Protein AF-0000000085104933 (afdb_homodimer)

Structure (mmCIF, N/CA/C/O backbone):
data_AF-0000000085104933-model_v1
#
loop_
_entity.id
_entity.type
_entity.pdbx_description
1 polymer GM13088
#
loop_
_atom_site.group_PDB
_atom_site.id
_atom_site.type_symbol
_atom_site.label_atom_id
_atom_site.label_alt_id
_atom_site.label_comp_id
_atom_site.label_asym_id
_atom_site.label_entity_id
_atom_site.label_seq_id
_atom_site.pdbx_PDB_ins_code
_atom_site.Cartn_x
_atom_site.Cartn_y
_atom_site.Cartn_z
_atom_site.occupancy
_atom_site.B_iso_or_equiv
_atom_site.auth_seq_id
_atom_site.auth_comp_id
_atom_site.auth_asym_id
_atom_site.auth_atom_id
_atom_site.pdbx_PDB_model_num
ATOM 1 N N . MET A 1 1 ? 108.188 -5.031 20.641 1 26.44 1 MET A N 1
ATOM 2 C CA . MET A 1 1 ? 107.625 -3.705 20.406 1 26.44 1 MET A CA 1
ATOM 3 C C . MET A 1 1 ? 106.25 -3.805 19.781 1 26.44 1 MET A C 1
ATOM 5 O O . MET A 1 1 ? 105.312 -3.164 20.25 1 26.44 1 MET A O 1
ATOM 9 N N . GLN A 1 2 ? 106.125 -3.998 18.5 1 34.97 2 GLN A N 1
ATOM 10 C CA . GLN A 1 2 ? 105.125 -3.199 17.766 1 34.97 2 GLN A CA 1
ATOM 11 C C . GLN A 1 2 ? 103.75 -3.883 17.75 1 34.97 2 GLN A C 1
ATOM 13 O O . GLN A 1 2 ? 103.562 -4.93 17.125 1 34.97 2 GLN A O 1
ATOM 18 N N . THR A 1 3 ? 102.875 -3.664 18.891 1 34.22 3 THR A N 1
ATOM 19 C CA . THR A 1 3 ? 101.562 -4.117 19.375 1 34.22 3 THR A CA 1
ATOM 20 C C . THR A 1 3 ? 100.5 -3.809 18.359 1 34.22 3 THR A C 1
ATOM 22 O O . THR A 1 3 ? 99.75 -4.695 17.969 1 34.22 3 THR A O 1
ATOM 25 N N . VAL A 1 4 ? 99.562 -2.736 18.594 1 34.59 4 VAL A N 1
ATOM 26 C CA . VAL A 1 4 ? 98.125 -2.875 18.844 1 34.59 4 VAL A CA 1
ATOM 27 C C . VAL A 1 4 ? 97.312 -2.449 17.625 1 34.59 4 VAL A C 1
ATOM 29 O O . VAL A 1 4 ? 96.125 -2.17 17.719 1 34.59 4 VAL A O 1
ATOM 32 N N . ARG A 1 5 ? 97.875 -2.412 16.406 1 27.44 5 ARG A N 1
ATOM 33 C CA . ARG A 1 5 ? 97.188 -1.346 15.672 1 27.44 5 ARG A CA 1
ATOM 34 C C . ARG A 1 5 ? 95.688 -1.627 15.547 1 27.44 5 ARG A C 1
ATOM 36 O O . ARG A 1 5 ? 94.875 -0.752 15.812 1 27.44 5 ARG A O 1
ATOM 43 N N . PHE A 1 6 ? 95.25 -2.406 14.516 1 29.94 6 PHE A N 1
ATOM 44 C CA . PHE A 1 6 ? 94.375 -1.823 13.469 1 29.94 6 PHE A CA 1
ATOM 45 C C . PHE A 1 6 ? 92.938 -1.964 13.805 1 29.94 6 PHE A C 1
ATOM 47 O O . PHE A 1 6 ? 92.125 -1.045 13.562 1 29.94 6 PHE A O 1
ATOM 54 N N . GLY A 1 7 ? 92.188 -3.098 14.141 1 33.31 7 GLY A N 1
ATOM 55 C CA . GLY A 1 7 ? 91.125 -3.438 13.203 1 33.31 7 GLY A CA 1
ATOM 56 C C . GLY A 1 7 ? 89.812 -2.762 13.523 1 33.31 7 GLY A C 1
ATOM 57 O O . GLY A 1 7 ? 89.312 -2.873 14.641 1 33.31 7 GLY A O 1
ATOM 58 N N . SER A 1 8 ? 89.5 -1.465 13.023 1 40.28 8 SER A N 1
ATOM 59 C CA . SER A 1 8 ? 88.25 -0.687 13.188 1 40.28 8 SER A CA 1
ATOM 60 C C . SER A 1 8 ? 87 -1.513 12.82 1 40.28 8 SER A C 1
ATOM 62 O O . SER A 1 8 ? 87 -2.17 11.781 1 40.28 8 SER A O 1
ATOM 64 N N . PRO A 1 9 ? 86.125 -1.955 13.758 1 41.38 9 PRO A N 1
ATOM 65 C CA . PRO A 1 9 ? 84.875 -2.76 13.633 1 41.38 9 PRO A CA 1
ATOM 66 C C . PRO A 1 9 ? 83.812 -2.113 12.719 1 41.38 9 PRO A C 1
ATOM 68 O O . PRO A 1 9 ? 83.562 -0.912 12.828 1 41.38 9 PRO A O 1
ATOM 71 N N . TRP A 1 10 ? 83.75 -2.418 11.305 1 40.88 10 TRP A N 1
ATOM 72 C CA . TRP A 1 10 ? 82.75 -2.104 10.289 1 40.88 10 TRP A CA 1
ATOM 73 C C . TRP A 1 10 ? 81.312 -2.34 10.812 1 40.88 10 TRP A C 1
ATOM 75 O O . TRP A 1 10 ? 81 -3.451 11.227 1 40.88 10 TRP A O 1
ATOM 85 N N . ILE A 1 11 ? 80.688 -1.332 11.5 1 39.41 11 ILE A N 1
ATOM 86 C CA . ILE A 1 11 ? 79.312 -1.193 12 1 39.41 11 ILE A CA 1
ATOM 87 C C . ILE A 1 11 ? 78.312 -1.458 10.867 1 39.41 11 ILE A C 1
ATOM 89 O O . ILE A 1 11 ? 78.312 -0.741 9.867 1 39.41 11 ILE A O 1
ATOM 93 N N . MET A 1 12 ? 78 -2.727 10.5 1 34.56 12 MET A N 1
ATOM 94 C CA . MET A 1 12 ? 76.938 -3.145 9.531 1 34.56 12 MET A CA 1
ATOM 95 C C . MET A 1 12 ? 75.625 -2.541 9.867 1 34.56 12 MET A C 1
ATOM 97 O O . MET A 1 12 ? 75.062 -2.738 10.969 1 34.56 12 MET A O 1
ATOM 101 N N . ALA A 1 13 ? 75.188 -1.309 9.375 1 35.78 13 ALA A N 1
ATOM 102 C CA . ALA A 1 13 ? 73.938 -0.577 9.438 1 35.78 13 ALA A CA 1
ATOM 103 C C . ALA A 1 13 ? 72.812 -1.412 8.875 1 35.78 13 ALA A C 1
ATOM 105 O O . ALA A 1 13 ? 72.812 -1.802 7.703 1 35.78 13 ALA A O 1
ATOM 106 N N . ILE A 1 14 ? 72.188 -2.375 9.609 1 40.31 14 ILE A N 1
ATOM 107 C CA . ILE A 1 14 ? 71 -3.119 9.242 1 40.31 14 ILE A CA 1
ATOM 108 C C . ILE A 1 14 ? 69.875 -2.145 8.945 1 40.31 14 ILE A C 1
ATOM 110 O O . ILE A 1 14 ? 69.438 -1.371 9.82 1 40.31 14 ILE A O 1
ATOM 114 N N . GLY A 1 15 ? 69.75 -1.546 7.746 1 36.34 15 GLY A N 1
ATOM 115 C CA . GLY A 1 15 ? 68.688 -0.743 7.273 1 36.34 15 GLY A CA 1
ATOM 116 C C . GLY A 1 15 ? 67.312 -1.443 7.41 1 36.34 15 GLY A C 1
ATOM 117 O O . GLY A 1 15 ? 67.125 -2.494 6.805 1 36.34 15 GLY A O 1
ATOM 118 N N . LEU A 1 16 ? 66.625 -1.399 8.594 1 41.22 16 LEU A N 1
ATOM 119 C CA . LEU A 1 16 ? 65.25 -1.866 8.82 1 41.22 16 LEU A CA 1
ATOM 120 C C . LEU A 1 16 ? 64.312 -1.234 7.832 1 41.22 16 LEU A C 1
ATOM 122 O O . LEU A 1 16 ? 64.125 -0.013 7.809 1 41.22 16 LEU A O 1
ATOM 126 N N . VAL A 1 17 ? 64.188 -1.763 6.539 1 41.62 17 VAL A N 1
ATOM 127 C CA . VAL A 1 17 ? 63.188 -1.349 5.582 1 41.62 17 VAL A CA 1
ATOM 128 C C . VAL A 1 17 ? 61.812 -1.533 6.199 1 41.62 17 VAL A C 1
ATOM 130 O O . VAL A 1 17 ? 61.406 -2.652 6.543 1 41.62 17 VAL A O 1
ATOM 133 N N . LEU A 1 18 ? 61.312 -0.52 6.992 1 41.22 18 LEU A N 1
ATOM 134 C CA . LEU A 1 18 ? 59.938 -0.431 7.465 1 41.22 18 LEU A CA 1
ATOM 135 C C . LEU A 1 18 ? 58.938 -0.575 6.309 1 41.22 18 LEU A C 1
ATOM 137 O O . LEU A 1 18 ? 58.969 0.217 5.363 1 41.22 18 LEU A O 1
ATOM 141 N N . LEU A 1 19 ? 58.625 -1.843 5.902 1 44.69 19 LEU A N 1
ATOM 142 C CA . LEU A 1 19 ? 57.531 -2.061 4.992 1 44.69 19 LEU A CA 1
ATOM 143 C C . LEU A 1 19 ? 56.25 -1.437 5.543 1 44.69 19 LEU A C 1
ATOM 145 O O . LEU A 1 19 ? 55.719 -1.893 6.562 1 44.69 19 LEU A O 1
ATOM 149 N N . VAL A 1 20 ? 56.094 -0.119 5.504 1 44.53 20 VAL A N 1
ATOM 150 C CA . VAL A 1 20 ? 54.812 0.537 5.746 1 44.53 20 VAL A CA 1
ATOM 151 C C . VAL A 1 20 ? 53.719 -0.106 4.883 1 44.53 20 VAL A C 1
ATOM 153 O O . VAL A 1 20 ? 53.781 -0.034 3.652 1 44.53 20 VAL A O 1
ATOM 156 N N . ALA A 1 21 ? 53.219 -1.296 5.273 1 43.47 21 ALA A N 1
ATOM 157 C CA . ALA A 1 21 ? 51.969 -1.803 4.684 1 43.47 21 ALA A CA 1
ATOM 158 C C . ALA A 1 21 ? 50.906 -0.717 4.637 1 43.47 21 ALA A C 1
ATOM 160 O O . ALA A 1 21 ? 50.469 -0.213 5.676 1 43.47 21 ALA A O 1
ATOM 161 N N . LEU A 1 22 ? 50.938 0.131 3.605 1 46.84 22 LEU A N 1
ATOM 162 C CA . LEU A 1 22 ? 49.781 0.952 3.316 1 46.84 22 LEU A CA 1
ATOM 163 C C . LEU A 1 22 ? 48.5 0.109 3.326 1 46.84 22 LEU A C 1
ATOM 165 O O . LEU A 1 22 ? 48.25 -0.642 2.385 1 46.84 22 LEU A O 1
ATOM 169 N N . VAL A 1 23 ? 48.156 -0.457 4.449 1 46.5 23 VAL A N 1
ATOM 170 C CA . VAL A 1 23 ? 46.781 -0.975 4.527 1 46.5 23 VAL A CA 1
ATOM 171 C C . VAL A 1 23 ? 45.812 0.063 3.984 1 46.5 23 VAL A C 1
ATOM 173 O O . VAL A 1 23 ? 45.656 1.141 4.562 1 46.5 23 VAL A O 1
ATOM 176 N N . SER A 1 24 ? 45.75 0.222 2.637 1 43.34 24 SER A N 1
ATOM 177 C CA . SER A 1 24 ? 44.594 0.957 2.102 1 43.34 24 SER A CA 1
ATOM 178 C C . SER A 1 24 ? 43.344 0.626 2.865 1 43.34 24 SER A C 1
ATOM 180 O O . SER A 1 24 ? 42.875 -0.515 2.84 1 43.34 24 SER A O 1
ATOM 182 N N . ALA A 1 25 ? 43.125 1.169 4.066 1 42.38 25 ALA A N 1
ATOM 183 C CA . ALA A 1 25 ? 41.781 1.162 4.617 1 42.38 25 ALA A CA 1
ATOM 184 C C . ALA A 1 25 ? 40.75 1.281 3.51 1 42.38 25 ALA A C 1
ATOM 186 O O . ALA A 1 25 ? 40.688 2.283 2.791 1 42.38 25 ALA A O 1
ATOM 187 N N . GLY A 1 26 ? 40.469 0.235 2.803 1 37.91 26 GLY A N 1
ATOM 188 C CA . GLY A 1 26 ? 39.281 0.327 1.98 1 37.91 26 GLY A CA 1
ATOM 189 C C . GLY A 1 26 ? 38.219 1.235 2.572 1 37.91 26 GLY A C 1
ATOM 190 O O . GLY A 1 26 ? 37.844 1.095 3.74 1 37.91 26 GLY A O 1
ATOM 191 N N . LYS A 1 27 ? 38.281 2.574 2.23 1 39.25 27 LYS A N 1
ATOM 192 C CA . LYS A 1 27 ? 37.125 3.387 2.6 1 39.25 27 LYS A CA 1
ATOM 193 C C . LYS A 1 27 ? 35.844 2.553 2.609 1 39.25 27 LYS A C 1
ATOM 195 O O . LYS A 1 27 ? 35.531 1.846 1.644 1 39.25 27 LYS A O 1
ATOM 200 N N . SER A 1 28 ? 35.531 1.938 3.719 1 42.62 28 SER A N 1
ATOM 201 C CA . SER A 1 28 ? 34.156 1.427 3.809 1 42.62 28 SER A CA 1
ATOM 202 C C . SER A 1 28 ? 33.219 2.203 2.896 1 42.62 28 SER A C 1
ATOM 204 O O . SER A 1 28 ? 33.188 3.436 2.922 1 42.62 28 SER A O 1
ATOM 206 N N . ARG A 1 29 ? 33.062 1.826 1.702 1 39.44 29 ARG A N 1
ATOM 207 C CA . ARG A 1 29 ? 31.953 2.459 0.99 1 39.44 29 ARG A CA 1
ATOM 208 C C . ARG A 1 29 ? 30.844 2.877 1.954 1 39.44 29 ARG A C 1
ATOM 210 O O . ARG A 1 29 ? 30.172 2.025 2.535 1 39.44 29 ARG A O 1
ATOM 217 N N . GLN A 1 30 ? 31.141 3.859 2.826 1 37.31 30 GLN A N 1
ATOM 218 C CA . GLN A 1 30 ? 29.953 4.363 3.523 1 37.31 30 GLN A CA 1
ATOM 219 C C . GLN A 1 30 ? 28.703 4.223 2.662 1 37.31 30 GLN A C 1
ATOM 221 O O . GLN A 1 30 ? 28.625 4.797 1.573 1 37.31 30 GLN A O 1
ATOM 226 N N . ARG A 1 31 ? 28.078 3.012 2.508 1 42.53 31 ARG A N 1
ATOM 227 C CA . ARG A 1 31 ? 26.734 3.037 1.927 1 42.53 31 ARG A CA 1
ATOM 228 C C . ARG A 1 31 ? 26.094 4.41 2.094 1 42.53 31 ARG A C 1
ATOM 230 O O . ARG A 1 31 ? 26.172 5.012 3.168 1 42.53 31 ARG A O 1
ATOM 237 N N . SER A 1 32 ? 26.188 5.277 1.211 1 44.16 32 SER A N 1
ATOM 238 C CA . SER A 1 32 ? 25.422 6.516 1.324 1 44.16 32 SER A CA 1
ATOM 239 C C . SER A 1 32 ? 24.203 6.328 2.213 1 44.16 32 SER A C 1
ATOM 241 O O . SER A 1 32 ? 23.5 5.312 2.119 1 44.16 32 SER A O 1
ATOM 243 N N . PRO A 1 33 ? 24.172 6.742 3.455 1 45.19 33 PRO A N 1
ATOM 244 C CA . PRO A 1 33 ? 22.969 6.539 4.262 1 45.19 33 PRO A CA 1
ATOM 245 C C . PRO A 1 33 ? 21.688 6.488 3.422 1 45.19 33 PRO A C 1
ATOM 247 O O . PRO A 1 33 ? 21.531 7.297 2.504 1 45.19 33 PRO A O 1
ATOM 250 N N . ALA A 1 34 ? 21.266 5.379 3.068 1 51.84 34 ALA A N 1
ATOM 251 C CA . ALA A 1 34 ? 19.906 5.426 2.545 1 51.84 34 ALA A CA 1
ATOM 252 C C . ALA A 1 34 ? 19.141 6.613 3.125 1 51.84 34 ALA A C 1
ATOM 254 O O . ALA A 1 34 ? 19.094 6.801 4.344 1 51.84 34 ALA A O 1
ATOM 255 N N . ASN A 1 35 ? 19.188 7.762 2.564 1 60.06 35 ASN A N 1
ATOM 256 C CA . ASN A 1 35 ? 18.562 8.992 3.037 1 60.06 35 ASN A CA 1
ATOM 257 C C . ASN A 1 35 ? 17.156 8.742 3.578 1 60.06 35 ASN A C 1
ATOM 259 O O . ASN A 1 35 ? 16.281 8.266 2.852 1 60.06 35 ASN A O 1
ATOM 263 N N . CYS A 1 36 ? 17.062 8.422 4.898 1 76.81 36 CYS A N 1
ATOM 264 C CA . CYS A 1 36 ? 15.773 8.305 5.562 1 76.81 36 CYS A CA 1
ATOM 265 C C . CYS A 1 36 ? 14.891 9.508 5.262 1 76.81 36 CYS A C 1
ATOM 267 O O . CYS A 1 36 ? 15.359 10.648 5.273 1 76.81 36 CYS A O 1
ATOM 269 N N . PRO A 1 37 ? 13.703 9.164 4.922 1 86.44 37 PRO A N 1
ATOM 270 C CA . PRO A 1 37 ? 12.82 10.289 4.621 1 86.44 37 PRO A CA 1
ATOM 271 C C . PRO A 1 37 ? 12.594 11.203 5.828 1 86.44 37 PRO A C 1
ATOM 273 O O . PRO A 1 37 ? 12.672 10.75 6.973 1 86.44 37 PRO A O 1
ATOM 276 N N . THR A 1 38 ? 12.508 12.562 5.617 1 93.38 38 THR A N 1
ATOM 277 C CA . THR A 1 38 ? 12.156 13.523 6.656 1 93.38 38 THR A CA 1
ATOM 278 C C . THR A 1 38 ? 10.695 13.359 7.07 1 93.38 38 THR A C 1
ATOM 280 O O . THR A 1 38 ? 9.805 13.305 6.223 1 93.38 38 THR A O 1
ATOM 283 N N . ILE A 1 39 ? 10.484 13.289 8.344 1 97.19 39 ILE A N 1
ATOM 284 C CA . ILE A 1 39 ? 9.125 13.18 8.859 1 97.19 39 ILE A CA 1
ATOM 285 C C . ILE A 1 39 ? 8.781 14.43 9.656 1 97.19 39 ILE A C 1
ATOM 287 O O . ILE A 1 39 ? 9.523 14.82 10.562 1 97.19 39 ILE A O 1
ATOM 291 N N . LYS A 1 40 ? 7.758 15.117 9.266 1 98.31 40 LYS A N 1
ATOM 292 C CA . LYS A 1 40 ? 7.211 16.219 10.047 1 98.31 40 LYS A CA 1
ATOM 293 C C . LYS A 1 40 ? 6.09 15.742 10.969 1 98.31 40 LYS A C 1
ATOM 295 O O . LYS A 1 40 ? 5.098 15.18 10.508 1 98.31 40 LYS A O 1
ATOM 300 N N . LEU A 1 41 ? 6.281 15.992 12.25 1 98.19 41 LEU A N 1
ATOM 301 C CA . LEU A 1 41 ? 5.23 15.68 13.211 1 98.19 41 LEU A CA 1
ATOM 302 C C . LEU A 1 41 ? 4.027 16.594 13.031 1 98.19 41 LEU A C 1
ATOM 304 O O . LEU A 1 41 ? 4.16 17.703 12.5 1 98.19 41 LEU A O 1
ATOM 308 N N . LYS A 1 42 ? 2.922 16.047 13.531 1 98.62 42 LYS A N 1
ATOM 309 C CA . LYS A 1 42 ? 1.683 16.812 13.375 1 98.62 42 LYS A CA 1
ATOM 310 C C . LYS A 1 42 ? 1.824 18.219 13.938 1 98.62 42 LYS A C 1
ATOM 312 O O . LYS A 1 42 ? 1.412 19.188 13.297 1 98.62 42 LYS A O 1
ATOM 317 N N . ARG 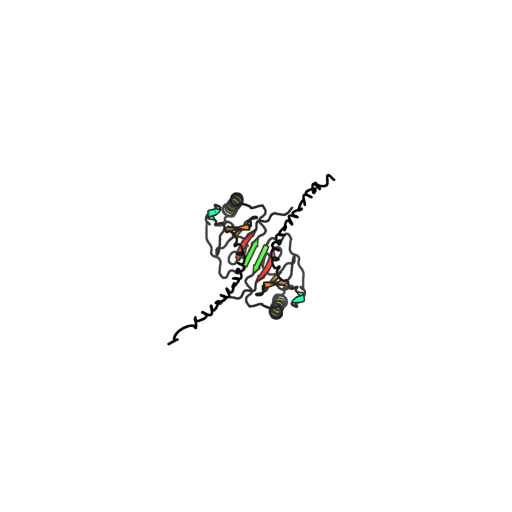A 1 43 ? 2.424 18.344 15.039 1 98 43 ARG A N 1
ATOM 318 C CA . ARG A 1 43 ? 2.59 19.656 15.664 1 98 43 ARG A CA 1
ATOM 319 C C . ARG A 1 43 ? 3.463 20.562 14.797 1 98 43 ARG A C 1
ATOM 321 O O . ARG A 1 43 ? 3.311 21.781 14.82 1 98 43 ARG A O 1
ATOM 328 N N . GLN A 1 44 ? 4.316 19.984 14.016 1 98.19 44 GLN A N 1
ATOM 329 C CA . GLN A 1 44 ? 5.27 20.766 13.227 1 98.19 44 GLN A CA 1
ATOM 330 C C . GLN A 1 44 ? 4.594 21.406 12.016 1 98.19 44 GLN A C 1
ATOM 332 O O . GLN A 1 44 ? 5.078 22.406 11.484 1 98.19 44 GLN A O 1
ATOM 337 N N . TRP A 1 45 ? 3.494 20.812 11.609 1 98.25 45 TRP A N 1
ATOM 338 C CA . TRP A 1 45 ? 2.795 21.453 10.492 1 98.25 45 TRP A CA 1
ATOM 339 C C . TRP A 1 45 ? 1.504 22.109 10.961 1 98.25 45 TRP A C 1
ATOM 341 O O . TRP A 1 45 ? 0.666 22.5 10.141 1 98.25 45 TRP A O 1
ATOM 351 N N . GLY A 1 46 ? 1.358 22.219 12.234 1 98.62 46 GLY A N 1
ATOM 352 C CA . GLY A 1 46 ? 0.266 22.984 12.797 1 98.62 46 GLY A CA 1
ATOM 353 C C . GLY A 1 46 ? -1.04 22.219 12.867 1 98.62 46 GLY A C 1
ATOM 354 O O . GLY A 1 46 ? -2.111 22.812 13.008 1 98.62 46 GLY A O 1
ATOM 355 N N . GLY A 1 47 ? -0.951 20.922 12.758 1 98.69 47 GLY A N 1
ATOM 356 C CA . GLY A 1 47 ? -2.146 20.109 12.906 1 98.69 47 GLY A CA 1
ATOM 357 C C . GLY A 1 47 ? -2.684 20.094 14.328 1 98.69 47 GLY A C 1
ATOM 358 O O . GLY A 1 47 ? -1.917 20.203 15.289 1 98.69 47 GLY A O 1
ATOM 359 N N . LYS A 1 48 ? -3.979 19.844 14.367 1 98.06 48 LYS A N 1
ATOM 360 C CA . LYS A 1 48 ? -4.637 19.719 15.664 1 98.06 48 LYS A CA 1
ATOM 361 C C . LYS A 1 48 ? -4.547 18.297 16.203 1 98.06 48 LYS A C 1
ATOM 363 O O . LYS A 1 48 ? -4.453 17.344 15.43 1 98.06 48 LYS A O 1
ATOM 368 N N . PRO A 1 49 ? -4.621 18.266 17.547 1 96.94 49 PRO A N 1
ATOM 369 C CA . PRO A 1 49 ? -4.723 16.906 18.094 1 96.94 49 PRO A CA 1
ATOM 370 C C . PRO A 1 49 ? -6.008 16.203 17.672 1 96.94 49 PRO A C 1
ATOM 372 O O . PRO A 1 49 ? -7.027 16.844 17.422 1 96.94 49 PRO A O 1
ATOM 375 N N . SER A 1 50 ? -5.875 14.859 17.625 1 97.94 50 SER A N 1
ATOM 376 C CA . SER A 1 50 ? -7.066 14.07 17.328 1 97.94 50 SER A CA 1
ATOM 377 C C . SER A 1 50 ? -8.133 14.242 18.406 1 97.94 50 SER A C 1
ATOM 379 O O . SER A 1 50 ? -7.812 14.305 19.594 1 97.94 50 SER A O 1
ATOM 381 N N . SER A 1 51 ? -9.383 14.211 17.984 1 97.31 51 SER A N 1
ATOM 382 C CA . SER A 1 51 ? -10.477 14.328 18.953 1 97.31 51 SER A CA 1
ATOM 383 C C . SER A 1 51 ? -10.781 12.984 19.609 1 97.31 51 SER A C 1
ATOM 385 O O . SER A 1 51 ? -11.531 12.922 20.578 1 97.31 51 SER A O 1
ATOM 387 N N . GLY A 1 52 ? -10.266 11.914 19.109 1 96.69 52 GLY A N 1
ATOM 388 C CA . GLY A 1 52 ? -10.367 10.547 19.609 1 96.69 52 GLY A CA 1
ATOM 389 C C . GLY A 1 52 ? -9.305 9.625 19.047 1 96.69 52 GLY A C 1
ATOM 390 O O . GLY A 1 52 ? -8.969 9.711 17.859 1 96.69 52 GLY A O 1
ATOM 391 N N . LEU A 1 53 ? -8.797 8.836 19.984 1 95.75 53 LEU A N 1
ATOM 392 C CA . LEU A 1 53 ? -7.754 7.914 19.562 1 95.75 53 LEU A CA 1
ATOM 393 C C . LEU A 1 53 ? -8.242 6.473 19.625 1 95.75 53 LEU A C 1
ATOM 395 O O . LEU A 1 53 ? -8.844 6.055 20.609 1 95.75 53 LEU A O 1
ATOM 399 N N . HIS A 1 54 ? -8.164 5.816 18.516 1 97 54 HIS A N 1
ATOM 400 C CA . HIS A 1 54 ? -8.414 4.383 18.438 1 97 54 HIS A CA 1
ATOM 401 C C . HIS A 1 54 ? -7.18 3.635 17.938 1 97 54 HIS A C 1
ATOM 403 O O . HIS A 1 54 ? -6.672 3.93 16.859 1 97 54 HIS A O 1
ATOM 409 N N . TYR A 1 55 ? -6.824 2.656 18.719 1 97.44 55 TYR A N 1
ATOM 410 C CA . TYR A 1 55 ? -5.637 1.902 18.328 1 97.44 55 TYR A CA 1
ATOM 411 C C . TYR A 1 55 ? -5.965 0.868 17.266 1 97.44 55 TYR A C 1
ATOM 413 O O . TYR A 1 55 ? -7.059 0.302 17.25 1 97.44 55 TYR A O 1
ATOM 421 N N . GLN A 1 56 ? -5.043 0.645 16.406 1 97.44 56 GLN A N 1
ATOM 422 C CA . GLN A 1 56 ? -5.172 -0.427 15.422 1 97.44 56 GLN A CA 1
ATOM 423 C C . GLN A 1 56 ? -5.004 -1.795 16.078 1 97.44 56 GLN A C 1
ATOM 425 O O . GLN A 1 56 ? -4.316 -1.926 17.094 1 97.44 56 GLN A O 1
ATOM 430 N N . VAL A 1 57 ? -5.617 -2.703 15.445 1 95.56 57 VAL A N 1
ATOM 431 C CA . VAL A 1 57 ? -5.477 -4.086 15.891 1 95.56 57 VAL A CA 1
ATOM 432 C C . VAL A 1 57 ? -4.195 -4.688 15.312 1 95.56 57 VAL A C 1
ATOM 434 O O . VAL A 1 57 ? -3.92 -4.547 14.125 1 95.56 57 VAL A O 1
ATOM 437 N N . ARG A 1 58 ? -3.42 -5.379 16.156 1 92.19 58 ARG A N 1
ATOM 438 C CA . ARG A 1 58 ? -2.164 -5.977 15.719 1 92.19 58 ARG A CA 1
ATOM 439 C C . ARG A 1 58 ? -2.316 -7.48 15.516 1 92.19 58 ARG A C 1
ATOM 441 O O . ARG A 1 58 ? -3.09 -8.133 16.219 1 92.19 58 ARG A O 1
ATOM 448 N N . PRO A 1 59 ? -1.62 -8.086 14.57 1 89.62 59 PRO A N 1
ATOM 449 C CA . PRO A 1 59 ? -0.622 -7.43 13.719 1 89.62 59 PRO A CA 1
ATOM 450 C C . PRO A 1 59 ? -1.25 -6.621 12.586 1 89.62 59 PRO A C 1
ATOM 452 O O . PRO A 1 59 ? -2.35 -6.945 12.125 1 89.62 59 PRO A O 1
ATOM 455 N N . ILE A 1 60 ? -0.521 -5.551 12.125 1 92.38 60 ILE A N 1
ATOM 456 C CA . ILE A 1 60 ? -0.944 -4.793 10.953 1 92.38 60 ILE A CA 1
ATOM 457 C C . ILE A 1 60 ? -0.792 -5.652 9.703 1 92.38 60 ILE A C 1
ATOM 459 O O . ILE A 1 60 ? 0.299 -6.152 9.414 1 92.38 60 ILE A O 1
ATOM 463 N N . ARG A 1 61 ? -1.849 -5.648 8.969 1 94.31 61 ARG A N 1
ATOM 464 C CA . ARG A 1 61 ? -1.874 -6.621 7.883 1 94.31 61 ARG A CA 1
ATOM 465 C C . ARG A 1 61 ? -1.809 -5.93 6.523 1 94.31 61 ARG A C 1
ATOM 467 O O . ARG A 1 61 ? -1.507 -6.562 5.512 1 94.31 61 ARG A O 1
ATOM 474 N N . TYR A 1 62 ? -2.102 -4.609 6.598 1 97.19 62 TYR A N 1
ATOM 475 C CA . TYR A 1 62 ? -2.203 -3.896 5.332 1 97.19 62 TYR A CA 1
ATOM 476 C C . TYR A 1 62 ? -1.511 -2.541 5.41 1 97.19 62 TYR A C 1
ATOM 478 O O . TYR A 1 62 ? -1.545 -1.879 6.449 1 97.19 62 TYR A O 1
ATOM 486 N N . VAL A 1 63 ? -0.93 -2.201 4.371 1 97.88 63 VAL A N 1
ATOM 487 C CA . VAL A 1 63 ? -0.609 -0.806 4.086 1 97.88 63 VAL A CA 1
ATOM 488 C C . VAL A 1 63 ? -1.329 -0.358 2.816 1 97.88 63 VAL A C 1
ATOM 490 O O . VAL A 1 63 ? -1.213 -1.001 1.77 1 97.88 63 VAL A O 1
ATOM 493 N N . VAL A 1 64 ? -2.088 0.645 2.951 1 98.56 64 VAL A N 1
ATOM 494 C CA . VAL A 1 64 ? -2.859 1.13 1.812 1 98.56 64 VAL A CA 1
ATOM 495 C C . VAL A 1 64 ? -2.336 2.496 1.378 1 98.56 64 VAL A C 1
ATOM 497 O O . VAL A 1 64 ? -2.398 3.465 2.141 1 98.56 64 VAL A O 1
ATOM 500 N N . ILE A 1 65 ? -1.857 2.553 0.134 1 97.94 65 ILE A N 1
ATOM 501 C CA . ILE A 1 65 ? -1.369 3.803 -0.44 1 97.94 65 ILE A CA 1
ATOM 502 C C . ILE A 1 65 ? -2.459 4.438 -1.301 1 97.94 65 ILE A C 1
ATOM 504 O O . ILE A 1 65 ? -2.939 3.822 -2.256 1 97.94 65 ILE A O 1
ATOM 508 N N . HIS A 1 66 ? -2.816 5.633 -0.949 1 97.38 66 HIS A N 1
ATOM 509 C CA . HIS A 1 66 ? -3.859 6.379 -1.642 1 97.38 66 HIS A CA 1
ATOM 510 C C . HIS A 1 66 ? -3.258 7.375 -2.629 1 97.38 66 HIS A C 1
ATOM 512 O O . HIS A 1 66 ? -2.42 8.203 -2.252 1 97.38 66 HIS A O 1
ATOM 518 N N . HIS A 1 67 ? -3.648 7.207 -3.838 1 92.44 67 HIS A N 1
ATOM 519 C CA . HIS A 1 67 ? -3.338 8.203 -4.859 1 92.44 67 HIS A CA 1
ATOM 520 C C . HIS A 1 67 ? -4.566 9.039 -5.211 1 92.44 67 HIS A C 1
ATOM 522 O O . HIS A 1 67 ? -4.844 9.281 -6.387 1 92.44 67 HIS A O 1
ATOM 528 N N . THR A 1 68 ? -5.262 9.328 -4.258 1 83.88 68 THR A N 1
ATOM 529 C CA . THR A 1 68 ? -6.543 9.984 -4.488 1 83.88 68 THR A CA 1
ATOM 530 C C . THR A 1 68 ? -6.418 11.492 -4.273 1 83.88 68 THR A C 1
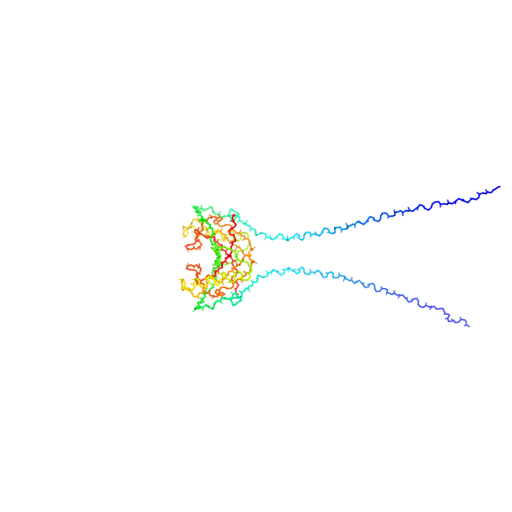ATOM 532 O O . THR A 1 68 ? -7.27 12.258 -4.723 1 83.88 68 THR A O 1
ATOM 535 N N . VAL A 1 69 ? -5.391 11.891 -3.596 1 82.25 69 VAL A N 1
ATOM 536 C CA . VAL A 1 69 ? -5.246 13.305 -3.293 1 82.25 69 VAL A CA 1
ATOM 537 C C . VAL A 1 69 ? -4.492 14 -4.426 1 82.25 69 VAL A C 1
ATOM 539 O O . VAL A 1 69 ? -3.408 13.57 -4.816 1 82.25 69 VAL A O 1
ATOM 542 N N . THR A 1 70 ? -5.195 14.945 -4.934 1 79.25 70 THR A N 1
ATOM 543 C CA . THR A 1 70 ? -4.625 15.672 -6.059 1 79.25 70 THR A CA 1
ATOM 544 C C . THR A 1 70 ? -4.098 17.031 -5.613 1 79.25 70 THR A C 1
ATOM 546 O O . THR A 1 70 ? -4.547 17.578 -4.602 1 79.25 70 THR A O 1
ATOM 549 N N . GLY A 1 71 ? -3.117 17.516 -6.379 1 83.75 71 GLY A N 1
ATOM 550 C CA . GLY A 1 71 ? -2.521 18.812 -6.102 1 83.75 71 GLY A CA 1
ATOM 551 C C . GLY A 1 71 ? -1.029 18.734 -5.844 1 83.75 71 GLY A C 1
ATOM 552 O O . GLY A 1 71 ? -0.42 17.672 -5.977 1 83.75 71 GLY A O 1
ATOM 553 N N . GLU A 1 72 ? -0.547 20 -5.609 1 87.94 72 GLU A N 1
ATOM 554 C CA . GLU A 1 72 ? 0.887 20.078 -5.352 1 87.94 72 GLU A CA 1
ATOM 555 C C . GLU A 1 72 ? 1.163 20.469 -3.9 1 87.94 72 GLU A C 1
ATOM 557 O O . GLU A 1 72 ? 0.594 21.438 -3.393 1 87.94 72 GLU A O 1
ATOM 562 N N . CYS A 1 73 ? 1.849 19.688 -3.285 1 92.69 73 CYS A N 1
ATOM 563 C CA . CYS A 1 73 ? 2.32 19.922 -1.926 1 92.69 73 CYS A CA 1
ATOM 564 C C . CYS A 1 73 ? 3.842 19.859 -1.857 1 92.69 73 CYS A C 1
ATOM 566 O O . CYS A 1 73 ? 4.426 18.781 -1.866 1 92.69 73 CYS A O 1
ATOM 568 N N . SER A 1 74 ? 4.387 21.062 -1.848 1 93.25 74 SER A N 1
ATOM 569 C CA . SER A 1 74 ? 5.836 21.172 -1.728 1 93.25 74 SER A CA 1
ATOM 570 C C . SER A 1 74 ? 6.23 22.328 -0.818 1 93.25 74 SER A C 1
ATOM 572 O O . SER A 1 74 ? 5.723 23.438 -0.972 1 93.25 74 SER A O 1
ATOM 574 N N . GLY A 1 75 ? 7.109 21.984 0.067 1 95.38 75 GLY A N 1
ATOM 575 C CA . GLY A 1 75 ? 7.477 22.969 1.072 1 95.38 75 GLY A CA 1
ATOM 576 C C . GLY A 1 75 ? 6.559 22.953 2.281 1 95.38 75 GLY A C 1
ATOM 577 O O . GLY A 1 75 ? 5.352 22.734 2.15 1 95.38 75 GLY A O 1
ATOM 578 N N . LEU A 1 76 ? 7.121 23.281 3.406 1 96.44 76 LEU A N 1
ATOM 579 C CA . LEU A 1 76 ? 6.402 23.125 4.664 1 96.44 76 LEU A CA 1
ATOM 580 C C . LEU A 1 76 ? 5.211 24.078 4.73 1 96.44 76 LEU A C 1
ATOM 582 O O . LEU A 1 76 ? 4.113 23.688 5.117 1 96.44 76 LEU A O 1
ATOM 586 N N . LEU A 1 77 ? 5.387 25.297 4.383 1 97.25 77 LEU A N 1
ATOM 587 C CA . LEU A 1 77 ? 4.324 26.297 4.523 1 97.25 77 LEU A CA 1
ATOM 588 C C . LEU A 1 77 ? 3.121 25.922 3.66 1 97.25 77 LEU A C 1
ATOM 590 O O . LEU A 1 77 ? 1.984 25.922 4.141 1 97.25 77 LEU A O 1
ATOM 594 N N . LYS A 1 78 ? 3.41 25.578 2.441 1 96.56 78 LYS A N 1
ATOM 595 C CA . LYS A 1 78 ? 2.33 25.219 1.531 1 96.56 78 LYS A CA 1
ATOM 596 C C . LYS A 1 78 ? 1.661 23.922 1.962 1 96.56 78 LYS A C 1
ATOM 598 O O . LYS A 1 78 ? 0.432 23.828 2.004 1 96.56 78 LYS A O 1
ATOM 603 N N . CYS A 1 79 ? 2.408 22.953 2.291 1 97.31 79 CYS A N 1
ATOM 604 C CA . CYS A 1 79 ? 1.864 21.672 2.697 1 97.31 79 CYS A CA 1
ATOM 605 C C . CYS A 1 79 ? 1.089 21.797 4.004 1 97.31 79 CYS A C 1
ATOM 607 O O . CYS A 1 79 ? 0.04 21.172 4.168 1 97.31 79 CYS A O 1
ATOM 609 N N . ALA A 1 80 ? 1.608 22.594 4.883 1 97.94 80 ALA A N 1
ATOM 610 C CA . ALA A 1 80 ? 0.924 22.797 6.156 1 97.94 80 ALA A CA 1
ATOM 611 C C . ALA A 1 80 ? -0.48 23.359 5.938 1 97.94 80 ALA A C 1
ATOM 613 O O . ALA A 1 80 ? -1.441 22.891 6.555 1 97.94 80 ALA A O 1
ATOM 614 N N . GLU A 1 81 ? -0.542 24.281 5.094 1 97.75 81 GLU A N 1
ATOM 615 C CA . GLU A 1 81 ? -1.842 24.875 4.797 1 97.75 81 GLU A CA 1
ATOM 616 C C . GLU A 1 81 ? -2.803 23.828 4.223 1 97.75 81 GLU A C 1
ATOM 618 O O . GLU A 1 81 ? -3.959 23.75 4.645 1 97.75 81 GLU A O 1
ATOM 623 N N . ILE A 1 82 ? -2.322 23.109 3.326 1 96.75 82 ILE A N 1
ATOM 624 C CA . ILE A 1 82 ? -3.131 22.094 2.676 1 96.75 82 ILE A CA 1
ATOM 625 C C . ILE A 1 82 ? -3.594 21.062 3.709 1 96.75 82 ILE A C 1
ATOM 627 O O . ILE A 1 82 ? -4.77 20.703 3.746 1 96.75 82 ILE A O 1
ATOM 631 N N . LEU A 1 83 ? -2.729 20.609 4.566 1 98.06 83 LEU A N 1
ATOM 632 C CA . LEU A 1 83 ? -3.035 19.594 5.555 1 98.06 83 LEU A CA 1
ATOM 633 C C . LEU A 1 83 ? -3.996 20.125 6.613 1 98.06 83 LEU A C 1
ATOM 635 O O . LEU A 1 83 ? -4.895 19.406 7.062 1 98.06 83 LEU A O 1
ATOM 639 N N . GLN A 1 84 ? -3.768 21.359 7 1 98.56 84 GLN A N 1
ATOM 640 C CA . GLN A 1 84 ? -4.672 21.938 7.98 1 98.56 84 GLN A CA 1
ATOM 641 C C . GLN A 1 84 ? -6.09 22.047 7.426 1 98.56 84 GLN A C 1
ATOM 643 O O . GLN A 1 84 ? -7.062 21.766 8.133 1 98.56 84 GLN A O 1
ATOM 648 N N . ASN A 1 85 ? -6.148 22.438 6.172 1 97.94 85 ASN A N 1
ATOM 649 C CA . ASN A 1 85 ? -7.457 22.516 5.531 1 97.94 85 ASN A CA 1
ATOM 650 C C . ASN A 1 85 ? -8.102 21.125 5.426 1 97.94 85 ASN A C 1
ATOM 652 O O . ASN A 1 85 ? -9.305 20.984 5.68 1 97.94 85 ASN A O 1
ATOM 656 N N . MET A 1 86 ? -7.383 20.203 5.094 1 97.62 86 MET A N 1
ATOM 657 C CA . MET A 1 86 ? -7.891 18.828 4.977 1 97.62 86 MET A CA 1
ATOM 658 C C . MET A 1 86 ? -8.344 18.297 6.336 1 97.62 86 MET A C 1
ATOM 660 O O . MET A 1 86 ? -9.422 17.719 6.453 1 97.62 86 MET A O 1
ATOM 664 N N . GLN A 1 87 ? -7.539 18.484 7.273 1 98.56 87 GLN A N 1
ATOM 665 C CA . GLN A 1 87 ? -7.902 18.047 8.617 1 98.56 87 GLN A CA 1
ATOM 666 C C . GLN A 1 87 ? -9.195 18.719 9.078 1 98.56 87 GLN A C 1
ATOM 668 O O . GLN A 1 87 ? -10.078 18.047 9.617 1 98.56 87 GLN A O 1
ATOM 673 N N . ALA A 1 88 ? -9.273 19.984 8.867 1 98.56 88 ALA A N 1
ATOM 674 C CA . ALA A 1 88 ? -10.469 20.719 9.273 1 98.56 88 ALA A CA 1
ATOM 675 C C . ALA A 1 88 ? -11.711 20.156 8.578 1 98.56 88 ALA A C 1
ATOM 677 O O . ALA A 1 88 ? -12.75 19.969 9.219 1 98.56 88 ALA A O 1
ATOM 678 N N . TYR A 1 89 ? -11.539 19.953 7.305 1 98.5 89 TYR A N 1
ATOM 679 C CA . TYR A 1 89 ? -12.664 19.391 6.555 1 98.5 89 TYR A CA 1
ATOM 680 C C . TYR A 1 89 ? -13.055 18.016 7.086 1 98.5 89 TYR A C 1
ATOM 682 O O . TYR A 1 89 ? -14.234 17.734 7.297 1 98.5 89 TYR A O 1
ATOM 690 N N . HIS A 1 90 ? -12.117 17.156 7.363 1 98.44 90 HIS A N 1
ATOM 691 C CA . HIS A 1 90 ? -12.367 15.812 7.883 1 98.44 90 HIS A CA 1
ATOM 692 C C . HIS A 1 90 ? -13.023 15.867 9.258 1 98.44 90 HIS A C 1
ATOM 694 O O . HIS A 1 90 ? -13.938 15.094 9.547 1 98.44 90 HIS A O 1
ATOM 700 N N . GLN A 1 91 ? -12.656 16.781 10.07 1 98.5 91 GLN A N 1
ATOM 701 C CA . GLN A 1 91 ? -13.16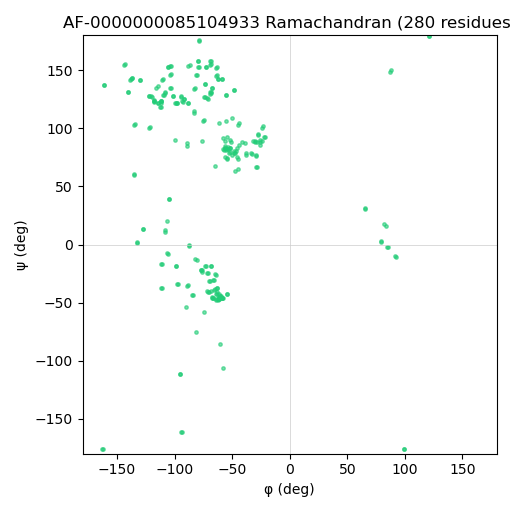4 16.844 11.438 1 98.5 91 GLN A CA 1
ATOM 702 C C . GLN A 1 91 ? -14.5 17.578 11.492 1 98.5 91 GLN A C 1
ATOM 704 O O . GLN A 1 91 ? -15.453 17.109 12.109 1 98.5 91 GLN A O 1
ATOM 709 N N . ASN A 1 92 ? -14.586 18.656 10.789 1 98.12 92 ASN A N 1
ATOM 710 C CA . ASN A 1 92 ? -15.742 19.531 10.938 1 98.12 92 ASN A CA 1
ATOM 711 C C . ASN A 1 92 ? -16.875 19.141 10.008 1 98.12 92 ASN A C 1
ATOM 713 O O . ASN A 1 92 ? -18.047 19.266 10.367 1 98.12 92 ASN A O 1
ATOM 717 N N . GLU A 1 93 ? -16.547 18.672 8.852 1 98.44 93 GLU A N 1
ATOM 718 C CA . GLU A 1 93 ? -17.578 18.359 7.867 1 98.44 93 GLU A CA 1
ATOM 719 C C . GLU A 1 93 ? -17.922 16.859 7.875 1 98.44 93 GLU A C 1
ATOM 721 O O . GLU A 1 93 ? -19.078 16.484 7.719 1 98.44 93 GLU A O 1
ATOM 726 N N . LEU A 1 94 ? -16.938 16.094 8.125 1 98.12 94 LEU A N 1
ATOM 727 C CA . LEU A 1 94 ? -17.156 14.656 8.039 1 98.12 94 LEU A CA 1
ATOM 728 C C . LEU A 1 94 ? -17.219 14.031 9.43 1 98.12 94 LEU A C 1
ATOM 730 O O . LEU A 1 94 ? -17.453 12.836 9.57 1 98.12 94 LEU A O 1
ATOM 734 N N . ASP A 1 95 ? -16.938 14.75 10.43 1 98 95 ASP A N 1
ATOM 735 C CA . ASP A 1 95 ? -17.016 14.328 11.82 1 98 95 ASP A CA 1
ATOM 736 C C . ASP A 1 95 ? -16 13.227 12.117 1 98 95 ASP A C 1
ATOM 738 O O . ASP A 1 95 ? -16.297 12.289 12.859 1 98 95 ASP A O 1
ATOM 742 N N . TYR A 1 96 ? -14.914 13.258 11.438 1 98.5 96 TYR A N 1
ATOM 743 C CA . TYR A 1 96 ? -13.82 12.352 11.773 1 98.5 96 TYR A CA 1
ATOM 744 C C . TYR A 1 96 ? -13.031 12.875 12.969 1 98.5 96 TYR A C 1
ATOM 746 O O . TYR A 1 96 ? -13.102 14.062 13.305 1 98.5 96 TYR A O 1
ATOM 754 N N . ASN A 1 97 ? -12.375 11.992 13.602 1 98.31 97 ASN A N 1
ATOM 755 C CA . ASN A 1 97 ? -11.586 12.391 14.758 1 98.31 97 ASN A CA 1
ATOM 756 C C . ASN A 1 97 ? -10.352 13.195 14.352 1 98.31 97 ASN A C 1
ATOM 758 O O . ASN A 1 97 ? -9.828 13.984 15.133 1 98.31 97 ASN A O 1
ATOM 762 N N . ASP A 1 98 ? -9.891 13.008 13.156 1 98.69 98 ASP A N 1
ATOM 763 C CA . ASP A 1 98 ? -8.633 13.586 12.672 1 98.69 98 ASP A CA 1
ATOM 764 C C . ASP A 1 98 ? -8.57 13.562 11.148 1 98.69 98 ASP A C 1
ATOM 766 O O . ASP A 1 98 ? -9.547 13.219 10.484 1 98.69 98 ASP A O 1
ATOM 770 N N . ILE A 1 99 ? -7.441 13.992 10.594 1 98.44 99 ILE A N 1
ATOM 771 C CA . ILE A 1 99 ? -7.148 13.742 9.18 1 98.44 99 ILE A CA 1
ATOM 772 C C . ILE A 1 99 ? -7.148 12.242 8.914 1 98.44 99 ILE A C 1
ATOM 774 O O . ILE A 1 99 ? -6.688 11.453 9.742 1 98.44 99 ILE A O 1
ATOM 778 N N . SER A 1 100 ? -7.609 11.828 7.832 1 98 100 SER A N 1
ATOM 779 C CA . SER A 1 100 ? -8.055 10.453 7.602 1 98 100 SER A CA 1
ATOM 780 C C . SER A 1 100 ? -6.871 9.5 7.492 1 98 100 SER A C 1
ATOM 782 O O . SER A 1 100 ? -7.008 8.305 7.742 1 98 100 SER A O 1
ATOM 784 N N . TYR A 1 101 ? -5.691 10.023 7.238 1 98.56 101 TYR A N 1
ATOM 785 C CA . TYR A 1 101 ? -4.559 9.164 6.914 1 98.56 101 TYR A CA 1
ATOM 786 C C . TYR A 1 101 ? -3.592 9.07 8.086 1 98.56 101 TYR A C 1
ATOM 788 O O . TYR A 1 101 ? -3.51 9.984 8.906 1 98.56 101 TYR A O 1
ATOM 796 N N . ASN A 1 102 ? -2.887 7.957 8.133 1 98.75 102 ASN A N 1
ATOM 797 C CA . ASN A 1 102 ? -1.825 7.844 9.133 1 98.75 102 ASN A CA 1
ATOM 798 C C . ASN A 1 102 ? -0.635 8.734 8.789 1 98.75 102 ASN A C 1
ATOM 800 O O . ASN A 1 102 ? -0.062 9.383 9.664 1 98.75 102 ASN A O 1
ATOM 804 N N . PHE A 1 103 ? -0.372 8.727 7.504 1 98.62 103 PHE A N 1
ATOM 805 C CA . PHE A 1 103 ? 0.711 9.555 6.988 1 98.62 103 PHE A CA 1
ATOM 806 C C . PHE A 1 103 ? 0.359 10.109 5.613 1 98.62 103 PHE A C 1
ATOM 808 O O . PHE A 1 103 ? -0.454 9.531 4.891 1 98.62 103 PHE A O 1
ATOM 815 N N . LEU A 1 104 ? 0.986 11.234 5.312 1 98.12 104 LEU A N 1
ATOM 816 C CA . LEU A 1 104 ? 0.886 11.852 3.996 1 98.12 104 LEU A CA 1
ATOM 817 C C . LEU A 1 104 ? 2.268 12.195 3.451 1 98.12 104 LEU A C 1
ATOM 819 O O . LEU A 1 104 ? 3.143 12.641 4.199 1 98.12 104 LEU A O 1
ATOM 823 N N . ILE A 1 105 ? 2.4 12 2.172 1 96.81 105 ILE A N 1
ATOM 824 C CA . ILE A 1 105 ? 3.689 12.305 1.56 1 96.81 105 ILE A CA 1
ATOM 825 C C . ILE A 1 105 ? 3.523 13.406 0.515 1 96.81 105 ILE A C 1
ATOM 827 O O . ILE A 1 105 ? 2.738 13.258 -0.426 1 96.81 105 ILE A O 1
ATOM 831 N N . GLY A 1 106 ? 4.305 14.461 0.722 1 95.25 106 GLY A N 1
ATOM 832 C CA . GLY A 1 106 ? 4.277 15.562 -0.226 1 95.25 106 GLY A CA 1
ATOM 833 C C . GLY A 1 106 ? 5.07 15.289 -1.487 1 95.25 106 GLY A C 1
ATOM 834 O O . GLY A 1 106 ? 5.754 14.266 -1.586 1 95.25 106 GLY A O 1
ATOM 835 N N . ASN A 1 107 ? 4.949 16.312 -2.42 1 93 107 ASN A N 1
ATOM 836 C CA . ASN A 1 107 ? 5.711 16.219 -3.66 1 93 107 ASN A CA 1
ATOM 837 C C . ASN A 1 107 ? 7.211 16.359 -3.406 1 93 107 ASN A C 1
ATOM 839 O O . ASN A 1 107 ? 8.023 15.938 -4.23 1 93 107 ASN A O 1
ATOM 843 N N . ASP A 1 108 ? 7.531 16.875 -2.312 1 90.12 108 ASP A N 1
ATOM 844 C CA . ASP A 1 108 ? 8.93 17.078 -1.931 1 90.12 108 ASP A CA 1
ATOM 845 C C . ASP A 1 108 ? 9.492 15.844 -1.236 1 90.12 108 ASP A C 1
ATOM 847 O O . ASP A 1 108 ? 10.648 15.844 -0.812 1 90.12 108 ASP A O 1
ATOM 851 N N . GLY A 1 109 ? 8.68 14.82 -1.081 1 93.44 109 GLY A N 1
ATOM 852 C CA . GLY A 1 109 ? 9.133 13.578 -0.476 1 93.44 109 GLY A CA 1
ATOM 853 C C . GLY A 1 109 ? 9.078 13.602 1.04 1 93.44 109 GLY A C 1
ATOM 854 O O . GLY A 1 109 ? 9.414 12.609 1.692 1 93.44 109 GLY A O 1
ATOM 855 N N . VAL A 1 110 ? 8.688 14.688 1.648 1 96.31 110 VAL A N 1
ATOM 856 C CA . VAL A 1 110 ? 8.562 14.797 3.098 1 96.31 110 VAL A CA 1
ATOM 857 C C . VAL A 1 110 ? 7.328 14.031 3.566 1 96.31 110 VAL A C 1
ATOM 859 O O . VAL A 1 110 ? 6.27 14.109 2.941 1 96.31 110 VAL A O 1
ATOM 862 N N . VAL A 1 111 ? 7.48 13.328 4.641 1 98.06 111 VAL A N 1
ATOM 863 C CA . VAL A 1 111 ? 6.379 12.602 5.258 1 98.06 111 VAL A CA 1
ATOM 864 C C . VAL A 1 111 ? 5.746 13.453 6.355 1 98.06 111 VAL A C 1
ATOM 866 O O . VAL A 1 111 ? 6.441 13.93 7.258 1 98.06 111 VAL A O 1
ATOM 869 N N . TYR A 1 112 ? 4.465 13.594 6.242 1 98.31 112 TYR A N 1
ATOM 870 C CA . TYR A 1 112 ? 3.703 14.32 7.25 1 98.31 112 TYR A CA 1
ATOM 871 C C . TYR A 1 112 ? 2.857 13.375 8.086 1 98.31 112 TYR A C 1
ATOM 873 O O . TYR A 1 112 ? 2.117 12.547 7.547 1 98.31 112 TYR A O 1
ATOM 881 N N . GLU A 1 113 ? 3 13.562 9.383 1 98.69 113 GLU A N 1
ATOM 882 C CA . GLU A 1 113 ? 2.236 12.719 10.297 1 98.69 113 GLU A CA 1
ATOM 883 C C . GLU A 1 113 ? 0.763 13.125 10.312 1 98.69 113 GLU A C 1
ATOM 885 O O . GLU A 1 113 ? 0.436 14.297 10.5 1 98.69 113 GLU A O 1
ATOM 890 N N . GLY A 1 114 ? -0.082 12.141 10.086 1 98.69 114 GLY A N 1
ATOM 891 C CA . GLY A 1 114 ? -1.509 12.305 10.312 1 98.69 114 GLY A CA 1
ATOM 892 C C . GLY A 1 114 ? -1.957 11.805 11.672 1 98.69 114 GLY A C 1
ATOM 893 O O . GLY A 1 114 ? -1.55 12.344 12.703 1 98.69 114 GLY A O 1
ATOM 894 N N . THR A 1 115 ? -2.75 10.656 11.57 1 98.56 115 THR A N 1
ATOM 895 C CA . THR A 1 115 ? -3.084 10.055 12.859 1 98.56 115 THR A CA 1
ATOM 896 C C . THR A 1 115 ? -1.849 9.422 13.492 1 98.56 115 THR A C 1
ATOM 898 O O . THR A 1 115 ? -1.771 9.297 14.719 1 98.56 115 THR A O 1
ATOM 901 N N . GLY A 1 116 ? -0.955 8.945 12.648 1 97.56 116 GLY A N 1
ATOM 902 C CA . GLY A 1 116 ? 0.317 8.445 13.141 1 97.56 116 GLY A CA 1
ATOM 903 C C . GLY A 1 116 ? 0.359 6.934 13.258 1 97.56 116 GLY A C 1
ATOM 904 O O . GLY A 1 116 ? -0.555 6.246 12.797 1 97.56 116 GLY A O 1
ATOM 905 N N . TRP A 1 117 ? 1.475 6.422 13.789 1 96.12 117 TRP A N 1
ATOM 906 C CA . TRP A 1 117 ? 1.729 4.988 13.898 1 96.12 117 TRP A CA 1
ATOM 907 C C . TRP A 1 117 ? 0.77 4.34 14.891 1 96.12 117 TRP A C 1
ATOM 909 O O . TRP A 1 117 ? 0.536 4.875 15.977 1 96.12 117 TRP A O 1
ATOM 919 N N . GLY A 1 118 ? 0.216 3.242 14.539 1 96.31 118 GLY A N 1
ATOM 920 C CA . GLY A 1 118 ? -0.524 2.408 15.469 1 96.31 118 GLY A CA 1
ATOM 921 C C . GLY A 1 118 ? -1.933 2.908 15.734 1 96.31 118 GLY A C 1
ATOM 922 O O . GLY A 1 118 ? -2.641 2.369 16.578 1 96.31 118 GLY A O 1
ATOM 923 N N . LEU A 1 119 ? -2.307 3.934 15.086 1 98 119 LEU A N 1
ATOM 924 C CA . LEU A 1 119 ? -3.635 4.504 15.289 1 98 119 LEU A CA 1
ATOM 925 C C . LEU A 1 119 ? -4.508 4.289 14.055 1 98 119 LEU A C 1
ATOM 927 O O . LEU A 1 119 ? -4.02 4.348 12.922 1 98 119 LEU A O 1
ATOM 931 N N . ARG A 1 120 ? -5.711 4.023 14.328 1 98.19 120 ARG A N 1
ATOM 932 C CA . ARG A 1 120 ? -6.699 3.828 13.273 1 98.19 120 ARG A CA 1
ATOM 933 C C . ARG A 1 120 ? -7.023 5.145 12.578 1 98.19 120 ARG A C 1
ATOM 935 O O . ARG A 1 120 ? -7.336 6.141 13.234 1 98.19 120 ARG A O 1
ATOM 942 N N . GLY A 1 121 ? -6.902 5.23 11.266 1 98 121 GLY A N 1
ATOM 943 C CA . GLY A 1 121 ? -7.379 6.359 10.484 1 98 121 GLY A CA 1
ATOM 944 C C . GLY A 1 121 ? -8.781 6.16 9.945 1 98 121 GLY A C 1
ATOM 945 O O . GLY A 1 121 ? -9.57 5.391 10.508 1 98 121 GLY A O 1
ATOM 946 N N . ALA A 1 122 ? -9.109 6.879 9.016 1 98.31 122 ALA A N 1
ATOM 947 C CA . ALA A 1 122 ? -10.359 6.773 8.273 1 98.31 122 ALA A CA 1
ATOM 948 C C . ALA A 1 122 ? -10.125 6.879 6.77 1 98.31 122 ALA A C 1
ATOM 950 O O . ALA A 1 122 ? -10.703 7.742 6.102 1 98.31 122 ALA A O 1
ATOM 951 N N . HIS A 1 123 ? -9.391 6.004 6.324 1 97.94 123 HIS A N 1
ATOM 952 C CA . HIS A 1 123 ? -8.891 6.129 4.957 1 97.94 123 HIS A CA 1
ATOM 953 C C . HIS A 1 123 ? -9.492 5.055 4.055 1 97.94 123 HIS A C 1
ATOM 955 O O . HIS A 1 123 ? -9.703 5.289 2.865 1 97.94 123 HIS A O 1
ATOM 961 N N . THR A 1 124 ? -9.664 3.844 4.59 1 97.94 124 THR A N 1
ATOM 962 C CA . THR A 1 124 ? -10.125 2.709 3.799 1 97.94 124 THR A CA 1
ATOM 963 C C . THR A 1 124 ? -11.211 1.936 4.543 1 97.94 124 THR A C 1
ATOM 965 O O . THR A 1 124 ? -10.914 1.108 5.406 1 97.94 124 THR A O 1
ATOM 968 N N . TYR A 1 125 ? -12.406 2.156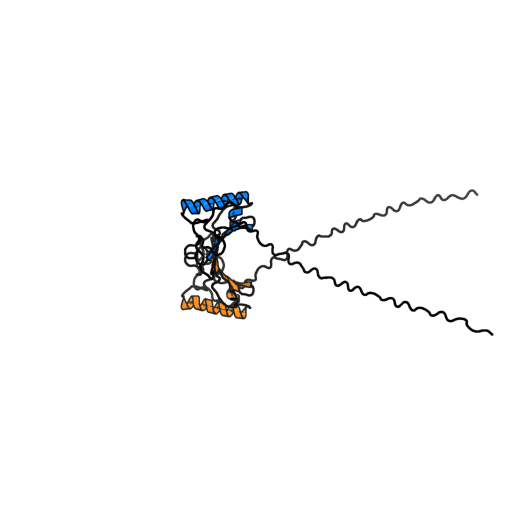 4.105 1 97.12 125 TYR A N 1
ATOM 969 C CA . TYR A 1 125 ? -13.531 1.529 4.789 1 97.12 125 TYR A CA 1
ATOM 970 C C . TYR A 1 125 ? -13.352 0.017 4.855 1 97.12 125 TYR A C 1
ATOM 972 O O . TYR A 1 125 ? -13.047 -0.624 3.848 1 97.12 125 TYR A O 1
ATOM 980 N N . GLY A 1 126 ? -13.492 -0.534 6.094 1 97 126 GLY A N 1
ATOM 981 C CA . GLY A 1 126 ? -13.352 -1.967 6.305 1 97 126 GLY A CA 1
ATOM 982 C C . GLY A 1 126 ? -11.938 -2.387 6.656 1 97 126 GLY A C 1
ATOM 983 O O . GLY A 1 126 ? -11.711 -3.508 7.117 1 97 126 GLY A O 1
ATOM 984 N N . TYR A 1 127 ? -10.969 -1.488 6.531 1 98.06 127 TYR A N 1
ATOM 985 C CA . TYR A 1 127 ? -9.578 -1.907 6.676 1 98.06 127 TYR A CA 1
ATOM 986 C C . TYR A 1 127 ? -8.82 -0.963 7.598 1 98.06 127 TYR A C 1
ATOM 988 O O . TYR A 1 127 ? -7.625 -1.152 7.844 1 98.06 127 TYR A O 1
ATOM 996 N N . ASN A 1 128 ? -9.531 -0.01 8.117 1 98.31 128 ASN A N 1
ATOM 997 C CA . ASN A 1 128 ? -8.883 1.009 8.938 1 98.31 128 ASN A CA 1
ATOM 998 C C . ASN A 1 128 ? -8.336 0.418 10.234 1 98.31 128 ASN A C 1
ATOM 1000 O O . ASN A 1 128 ? -7.312 0.877 10.742 1 98.31 128 ASN A O 1
ATOM 1004 N N . ALA A 1 129 ? -8.93 -0.58 10.75 1 97.94 129 ALA A N 1
ATOM 1005 C CA . ALA A 1 129 ? -8.531 -1.152 12.039 1 97.94 129 ALA A CA 1
ATOM 1006 C C . ALA A 1 129 ? -7.277 -2.012 11.891 1 97.94 129 ALA A C 1
ATOM 1008 O O . ALA A 1 129 ? -6.555 -2.242 12.859 1 97.94 129 ALA A O 1
ATOM 1009 N N . ILE A 1 130 ? -7.023 -2.48 10.672 1 97.31 130 ILE A N 1
ATOM 1010 C CA . ILE A 1 130 ? -5.93 -3.432 10.484 1 97.31 130 ILE A CA 1
ATOM 1011 C C . ILE A 1 130 ? -5 -2.936 9.383 1 97.31 130 ILE A C 1
ATOM 1013 O O . ILE A 1 130 ? -4.246 -3.721 8.797 1 97.31 130 ILE A O 1
ATOM 1017 N N . GLY A 1 131 ? -5.164 -1.666 9.016 1 97.94 131 GLY A N 1
ATOM 1018 C CA . GLY A 1 131 ? -4.355 -1.134 7.93 1 97.94 131 GLY A CA 1
ATOM 1019 C C . GLY A 1 131 ? -3.844 0.269 8.195 1 97.94 131 GLY A C 1
ATOM 1020 O O . GLY A 1 131 ? -4.543 1.083 8.805 1 97.94 131 GLY A O 1
ATOM 1021 N N . THR A 1 132 ? -2.611 0.497 7.766 1 98.31 132 THR A N 1
ATOM 1022 C CA . THR A 1 132 ? -2.031 1.835 7.777 1 98.31 132 THR A CA 1
ATOM 1023 C C . THR A 1 132 ? -2.281 2.543 6.445 1 98.31 132 THR A C 1
ATOM 1025 O O . THR A 1 132 ? -1.972 2.002 5.383 1 98.31 132 THR A O 1
ATOM 1028 N N . GLY A 1 133 ? -2.84 3.672 6.492 1 98.69 133 GLY A N 1
ATOM 1029 C CA . GLY A 1 133 ? -3.148 4.434 5.293 1 98.69 133 GLY A CA 1
ATOM 1030 C C . GLY A 1 133 ? -2.152 5.547 5.02 1 98.69 133 GLY A C 1
ATOM 1031 O O . GLY A 1 133 ? -1.877 6.367 5.898 1 98.69 133 GLY A O 1
ATOM 1032 N N . ILE A 1 134 ? -1.646 5.562 3.832 1 98.5 134 ILE A N 1
ATOM 1033 C CA . ILE A 1 134 ? -0.695 6.578 3.391 1 98.5 134 ILE A CA 1
ATOM 1034 C C . ILE A 1 134 ? -1.243 7.301 2.164 1 98.5 134 ILE A C 1
ATOM 1036 O O . ILE A 1 134 ? -1.649 6.664 1.189 1 98.5 134 ILE A O 1
ATOM 1040 N N . SER A 1 135 ? -1.275 8.602 2.215 1 97.88 135 SER A N 1
ATOM 1041 C CA . SER A 1 135 ? -1.711 9.383 1.063 1 97.88 135 SER A CA 1
ATOM 1042 C C . SER A 1 135 ? -0.524 10.016 0.341 1 97.88 135 SER A C 1
ATOM 1044 O O . SER A 1 135 ? 0.367 10.578 0.978 1 97.88 135 SER A O 1
ATOM 1046 N N . LEU A 1 136 ? -0.545 9.914 -0.945 1 95.44 136 LEU A N 1
ATOM 1047 C CA . LEU A 1 136 ? 0.479 10.539 -1.775 1 95.44 136 LEU A CA 1
ATOM 1048 C C . LEU A 1 136 ? -0.095 11.719 -2.551 1 95.44 136 LEU A C 1
ATOM 1050 O O . LEU A 1 136 ? -1.142 11.594 -3.191 1 95.44 136 LEU A O 1
ATOM 1054 N N . TYR A 1 137 ? 0.638 12.805 -2.393 1 90.81 137 TYR A N 1
ATOM 1055 C CA . TYR A 1 137 ? 0.304 13.922 -3.27 1 90.81 137 TYR A CA 1
ATOM 1056 C C . TYR A 1 137 ? 0.97 13.766 -4.629 1 90.81 137 TYR A C 1
ATOM 1058 O O . TYR A 1 137 ? 2.166 13.477 -4.715 1 90.81 137 TYR A O 1
ATOM 1066 N N . ARG A 1 138 ? 0.222 13.602 -5.59 1 76.5 138 ARG A N 1
ATOM 1067 C CA . ARG A 1 138 ? 0.761 13.461 -6.938 1 76.5 138 ARG A CA 1
ATOM 1068 C C . ARG A 1 138 ? 0.31 14.617 -7.828 1 76.5 138 ARG A C 1
ATOM 1070 O O . ARG A 1 138 ? -0.79 15.141 -7.656 1 76.5 138 ARG A O 1
ATOM 1077 N N . GLN A 1 139 ? 1.396 15.109 -8.57 1 64.5 139 GLN A N 1
ATOM 1078 C CA . GLN A 1 139 ? 1.047 16.094 -9.586 1 64.5 139 GLN A CA 1
ATOM 1079 C C . GLN A 1 139 ? 0.383 15.445 -10.789 1 64.5 139 GLN A C 1
ATOM 1081 O O . GLN A 1 139 ? 0.811 14.375 -11.234 1 64.5 139 GLN A O 1
ATOM 1086 N N . LEU A 1 140 ? -0.93 15.633 -10.961 1 53.59 140 LEU A N 1
ATOM 1087 C CA . LEU A 1 140 ? -1.559 15.148 -12.188 1 53.59 140 LEU A CA 1
ATOM 1088 C C . LEU A 1 140 ? -0.755 15.578 -13.414 1 53.59 140 LEU A C 1
ATOM 1090 O O . LEU A 1 140 ? -0.36 16.734 -13.531 1 53.59 140 LEU A O 1
ATOM 1094 N N . CYS A 1 141 ? 0.257 14.859 -13.672 1 43 141 CYS A N 1
ATOM 1095 C CA . CYS A 1 141 ? 0.858 15.305 -14.93 1 43 141 CYS A CA 1
ATOM 1096 C C . CYS A 1 141 ? -0.209 15.555 -15.984 1 43 141 CYS A C 1
ATOM 1098 O O . CYS A 1 141 ? -1.148 14.773 -16.125 1 43 141 CYS A O 1
ATOM 1100 N N . GLY A 1 142 ? -0.562 16.828 -16.297 1 35.25 142 GLY A N 1
ATOM 1101 C CA . GLY A 1 142 ? -1.197 17.203 -17.547 1 35.25 142 GLY A CA 1
ATOM 1102 C C . GLY A 1 142 ? -0.856 16.25 -18.688 1 35.25 142 GLY A C 1
ATOM 1103 O O . GLY A 1 142 ? 0.162 15.562 -18.641 1 35.25 142 GLY A O 1
ATOM 1104 N N . MET B 1 1 ? 94 42.281 -41.906 1 28.92 1 MET B N 1
ATOM 1105 C CA . MET B 1 1 ? 93.812 40.906 -41.438 1 28.92 1 MET B CA 1
ATOM 1106 C C . MET B 1 1 ? 92.688 40.844 -40.438 1 28.92 1 MET B 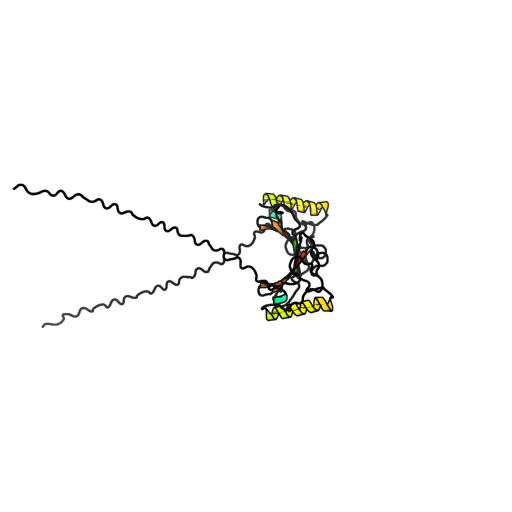C 1
ATOM 1108 O O . MET B 1 1 ? 92.562 39.875 -39.688 1 28.92 1 MET B O 1
ATOM 1112 N N . GLN B 1 2 ? 91.875 41.906 -40.438 1 34.72 2 GLN B N 1
ATOM 1113 C CA . GLN B 1 2 ? 91 42.281 -39.312 1 34.72 2 GLN B CA 1
ATOM 1114 C C . GLN B 1 2 ? 89.75 41.344 -39.25 1 34.72 2 GLN B C 1
ATOM 1116 O O . GLN B 1 2 ? 88.938 41.375 -40.125 1 34.72 2 GLN B O 1
ATOM 1121 N N . THR B 1 3 ? 89.75 40.156 -38.531 1 31.34 3 THR B N 1
ATOM 1122 C CA . THR B 1 3 ? 89 38.906 -38.562 1 31.34 3 THR B CA 1
ATOM 1123 C C . THR B 1 3 ? 87.625 39.094 -38 1 31.34 3 THR B C 1
ATOM 1125 O O . THR B 1 3 ? 86.625 38.594 -38.562 1 31.34 3 THR B O 1
ATOM 1128 N N . VAL B 1 4 ? 87.375 39.562 -36.719 1 29.3 4 VAL B N 1
ATOM 1129 C CA . VAL B 1 4 ? 86.812 38.562 -35.812 1 29.3 4 VAL B CA 1
ATOM 1130 C C . VAL B 1 4 ? 85.312 38.438 -36.031 1 29.3 4 VAL B C 1
ATOM 1132 O O . VAL B 1 4 ? 84.75 37.344 -36.125 1 29.3 4 VAL B O 1
ATOM 1135 N N . ARG B 1 5 ? 84.312 39.375 -35.594 1 32.16 5 ARG B N 1
ATOM 1136 C CA . ARG B 1 5 ? 83.5 39.188 -34.406 1 32.16 5 ARG B CA 1
ATOM 1137 C C . ARG B 1 5 ? 82.125 38.656 -34.812 1 32.16 5 ARG B C 1
ATOM 1139 O O . ARG B 1 5 ? 81.375 39.312 -35.562 1 32.16 5 ARG B O 1
ATOM 1146 N N . PHE B 1 6 ? 81.875 37.25 -34.906 1 35.31 6 PHE B N 1
ATOM 1147 C CA . PHE B 1 6 ? 80.75 36.469 -35.312 1 35.31 6 PHE B CA 1
ATOM 1148 C C . PHE B 1 6 ? 79.562 36.719 -34.312 1 35.31 6 PHE B C 1
ATOM 1150 O O . PHE B 1 6 ? 79.688 36.375 -33.156 1 35.31 6 PHE B O 1
ATOM 1157 N N . GLY B 1 7 ? 78.938 37.844 -34.219 1 34.22 7 GLY B N 1
ATOM 1158 C CA . GLY B 1 7 ? 77.875 38.094 -33.281 1 34.22 7 GLY B CA 1
ATOM 1159 C C . GLY B 1 7 ? 76.688 37.094 -33.406 1 34.22 7 GLY B C 1
ATOM 1160 O O . GLY B 1 7 ? 76.125 36.969 -34.469 1 34.22 7 GLY B O 1
ATOM 1161 N N . SER B 1 8 ? 76.688 35.844 -32.656 1 39.34 8 SER B N 1
ATOM 1162 C CA . SER B 1 8 ? 75.812 34.656 -32.688 1 39.34 8 SER B CA 1
ATOM 1163 C C . SER B 1 8 ? 74.375 35.031 -32.312 1 39.34 8 SER B C 1
ATOM 1165 O O . SER B 1 8 ? 74.125 35.719 -31.328 1 39.34 8 SER B O 1
ATOM 1167 N N . PRO B 1 9 ? 73.375 35.125 -33.281 1 42.12 9 PRO B N 1
ATOM 1168 C CA . PRO B 1 9 ? 71.938 35.406 -33.062 1 42.12 9 PRO B CA 1
ATOM 1169 C C . PRO B 1 9 ? 71.312 34.438 -32.094 1 42.12 9 PRO B C 1
ATOM 1171 O O . PRO B 1 9 ? 71.562 33.25 -32.125 1 42.12 9 PRO B O 1
ATOM 1174 N N . TRP B 1 10 ? 70.938 34.719 -30.75 1 40.53 10 TRP B N 1
ATOM 1175 C CA . TRP B 1 10 ? 70.25 34.156 -29.625 1 40.53 10 TRP B CA 1
ATOM 1176 C C . TRP B 1 10 ? 68.812 33.688 -30.062 1 40.53 10 TRP B C 1
ATOM 1178 O O . TRP B 1 10 ? 68 34.469 -30.531 1 40.53 10 TRP B O 1
ATOM 1188 N N . ILE B 1 11 ? 68.688 32.469 -30.75 1 39.19 11 ILE B N 1
ATOM 1189 C CA . ILE B 1 11 ? 67.438 31.797 -31.125 1 39.19 11 ILE B CA 1
ATOM 1190 C C . ILE B 1 11 ? 66.562 31.594 -29.875 1 39.19 11 ILE B C 1
ATOM 1192 O O . ILE B 1 11 ? 67 30.953 -28.906 1 39.19 11 ILE B O 1
ATOM 1196 N N . MET B 1 12 ? 65.625 32.5 -29.5 1 33.72 12 MET B N 1
ATOM 1197 C CA . MET B 1 12 ? 64.625 32.5 -28.453 1 33.72 12 MET B CA 1
ATOM 1198 C C . MET B 1 12 ? 63.688 31.312 -28.594 1 33.72 12 MET B C 1
ATOM 1200 O O . MET B 1 12 ? 63.031 31.172 -29.625 1 33.72 12 MET B O 1
ATOM 1204 N N . ALA B 1 13 ? 63.969 30.016 -28.141 1 34.97 13 ALA B N 1
ATOM 1205 C CA . ALA B 1 13 ? 63.156 28.797 -28.062 1 34.97 13 ALA B CA 1
ATOM 1206 C C . ALA B 1 13 ? 61.875 29.047 -27.281 1 34.97 13 ALA B C 1
ATOM 1208 O O . ALA B 1 13 ? 61.906 29.391 -26.094 1 34.97 13 ALA B O 1
ATOM 1209 N N . ILE B 1 14 ? 60.812 29.609 -27.875 1 40 14 ILE B N 1
ATOM 1210 C CA . ILE B 1 14 ? 59.469 29.75 -27.297 1 40 14 ILE B CA 1
ATOM 1211 C C . ILE B 1 14 ? 58.938 28.391 -26.891 1 40 14 ILE B C 1
ATOM 1213 O O . ILE B 1 14 ? 58.781 27.5 -27.734 1 40 14 ILE B O 1
ATOM 1217 N N . GLY B 1 15 ? 59.375 27.75 -25.781 1 36.22 15 GLY B N 1
ATOM 1218 C CA . GLY B 1 15 ? 58.812 26.531 -25.219 1 36.22 15 GLY B CA 1
ATOM 1219 C C . GLY B 1 15 ? 57.312 26.594 -25.031 1 36.22 15 GLY B C 1
ATOM 1220 O O . GLY B 1 15 ? 56.781 27.453 -24.312 1 36.22 15 GLY B O 1
ATOM 1221 N N . LEU B 1 16 ? 56.438 26.219 -26.047 1 40.84 16 LEU B N 1
ATOM 1222 C CA . LEU B 1 16 ? 55 26.062 -25.984 1 40.84 16 LEU B CA 1
ATOM 1223 C C . LEU B 1 16 ? 54.625 25.078 -24.875 1 40.84 16 LEU B C 1
ATOM 1225 O O . LEU B 1 16 ? 55 23.906 -24.922 1 40.84 16 LEU B O 1
ATOM 1229 N N . VAL B 1 17 ? 54.562 25.516 -23.547 1 41.84 17 VAL B N 1
ATOM 1230 C CA . VAL B 1 17 ? 54.062 24.75 -22.438 1 41.84 17 VAL B CA 1
ATOM 1231 C C . VAL B 1 17 ? 52.625 24.312 -22.75 1 41.84 17 VAL B C 1
ATOM 1233 O O . VAL B 1 17 ? 51.719 25.141 -22.938 1 41.84 17 VAL B O 1
ATOM 1236 N N . LEU B 1 18 ? 52.438 23.172 -23.531 1 42.25 18 LEU B N 1
ATOM 1237 C CA . LEU B 1 18 ? 51.125 22.516 -23.703 1 42.25 18 LEU B CA 1
ATOM 1238 C C . LEU B 1 18 ? 50.469 22.234 -22.359 1 42.25 18 LEU B C 1
ATOM 1240 O O . LEU B 1 18 ? 51.062 21.516 -21.531 1 42.25 18 LEU B O 1
ATOM 1244 N N . LEU B 1 19 ? 49.781 23.234 -21.766 1 44.5 19 LEU B N 1
ATOM 1245 C CA . LEU B 1 19 ? 48.906 22.984 -20.609 1 44.5 19 LEU B CA 1
ATOM 1246 C C . LEU B 1 19 ? 47.875 21.891 -20.922 1 44.5 19 LEU B C 1
ATOM 1248 O O . LEU B 1 19 ? 46.969 22.109 -21.734 1 44.5 19 LEU B O 1
ATOM 1252 N N . VAL B 1 20 ? 48.25 20.609 -21 1 45.44 20 VAL B N 1
ATOM 1253 C CA . VAL B 1 20 ? 47.312 19.5 -21 1 45.44 20 VAL B CA 1
ATOM 1254 C C . VAL B 1 20 ? 46.312 19.656 -19.859 1 45.44 20 VAL B C 1
ATOM 1256 O O . VAL B 1 20 ? 46.688 19.625 -18.688 1 45.44 20 VAL B O 1
ATOM 1259 N N . ALA B 1 21 ? 45.281 20.516 -20.016 1 44.19 21 ALA B N 1
ATOM 1260 C CA . ALA B 1 21 ? 44.125 20.5 -19.125 1 44.19 21 ALA B CA 1
ATOM 1261 C C . ALA B 1 21 ? 43.625 19.078 -18.906 1 44.19 21 ALA B C 1
ATOM 1263 O O . ALA B 1 21 ? 43.156 18.438 -19.859 1 44.19 21 ALA B O 1
ATOM 1264 N N . LEU B 1 22 ? 44.25 18.297 -18.016 1 47.38 22 LEU B N 1
ATOM 1265 C CA . LEU B 1 22 ? 43.594 17.094 -17.516 1 47.38 22 LEU B CA 1
ATOM 1266 C C . LEU B 1 22 ? 42.156 17.359 -17.141 1 47.38 22 LEU B C 1
ATOM 1268 O O . LEU B 1 22 ? 41.875 17.984 -16.109 1 47.38 22 LEU B O 1
ATOM 1272 N N . VAL B 1 23 ? 41.312 17.688 -18.094 1 47.22 23 VAL B N 1
ATOM 1273 C CA . VAL B 1 23 ? 39.906 17.625 -17.797 1 47.22 23 VAL B CA 1
ATOM 1274 C C . VAL B 1 23 ? 39.562 16.328 -17.062 1 47.22 23 VAL B C 1
ATOM 1276 O O . VAL B 1 23 ? 39.688 15.242 -17.641 1 47.22 23 VAL B O 1
ATOM 1279 N N . SER B 1 24 ? 39.938 16.219 -15.766 1 44.25 24 SER B N 1
ATOM 1280 C CA . SER B 1 24 ? 39.344 15.125 -14.984 1 44.25 24 SER B CA 1
ATOM 1281 C C . SER B 1 24 ? 37.875 14.906 -15.359 1 44.25 24 SER B C 1
ATOM 1283 O O . SER B 1 24 ? 37.031 15.781 -15.141 1 44.25 24 SER B O 1
ATOM 1285 N N . ALA B 1 25 ? 37.594 14.234 -16.484 1 43.06 25 ALA B N 1
ATOM 1286 C CA . ALA B 1 25 ? 36.25 13.703 -16.656 1 43.06 25 ALA B CA 1
ATOM 1287 C C . ALA B 1 25 ? 35.656 13.266 -15.312 1 43.06 25 ALA B C 1
ATOM 1289 O O . ALA B 1 25 ? 36.188 12.367 -14.656 1 43.06 25 ALA B O 1
ATOM 1290 N N . GLY B 1 26 ? 35.188 14.18 -14.523 1 38.28 26 GLY B N 1
ATOM 1291 C CA . GLY B 1 26 ? 34.406 13.711 -13.414 1 38.28 26 GLY B CA 1
ATOM 1292 C C . GLY B 1 26 ? 33.625 12.438 -13.727 1 38.28 26 GLY B C 1
ATOM 1293 O O . GLY B 1 26 ? 32.938 12.352 -14.742 1 38.28 26 GLY B O 1
ATOM 1294 N N . LYS B 1 27 ? 34.281 11.219 -13.484 1 39.5 27 LYS B N 1
ATOM 1295 C CA . LYS B 1 27 ? 33.469 10.016 -13.547 1 39.5 27 LYS B CA 1
ATOM 1296 C C . LYS B 1 27 ? 32 10.312 -13.18 1 39.5 27 LYS B C 1
ATOM 1298 O O . LYS B 1 27 ? 31.734 10.938 -12.148 1 39.5 27 LYS B O 1
ATOM 1303 N N . SER B 1 28 ? 31.219 10.68 -14.164 1 42.91 28 SER B N 1
ATOM 1304 C CA . SER B 1 28 ? 29.797 10.664 -13.867 1 42.91 28 SER B CA 1
ATOM 1305 C C . SER B 1 28 ? 29.469 9.672 -12.75 1 42.91 28 SER B C 1
ATOM 1307 O O . SER B 1 28 ? 29.906 8.516 -12.789 1 42.91 28 SER B O 1
ATOM 1309 N N . ARG B 1 29 ? 29.484 10.062 -11.539 1 39.12 29 ARG B N 1
ATOM 1310 C CA . ARG B 1 29 ? 28.922 9.133 -10.562 1 39.12 29 ARG B CA 1
ATOM 1311 C C . ARG B 1 29 ? 27.844 8.266 -11.195 1 39.12 29 ARG B C 1
ATOM 1313 O O . ARG B 1 29 ? 26.766 8.758 -11.547 1 39.12 29 ARG B O 1
ATOM 1320 N N . GLN B 1 30 ? 28.234 7.375 -12.156 1 37.38 30 GLN B N 1
ATOM 1321 C CA . GLN B 1 30 ? 27.203 6.422 -12.516 1 37.38 30 GLN B CA 1
ATOM 1322 C C . GLN B 1 30 ? 26.266 6.152 -11.344 1 37.38 30 GLN B C 1
ATOM 1324 O O . GLN B 1 30 ? 26.703 5.664 -10.297 1 37.38 30 GLN B O 1
ATOM 1329 N N . ARG B 1 31 ? 25.297 7.062 -10.984 1 42.28 31 ARG B N 1
ATOM 1330 C CA . ARG B 1 31 ? 24.266 6.598 -10.055 1 42.28 31 ARG B CA 1
ATOM 1331 C C . ARG B 1 31 ? 24.141 5.078 -10.094 1 42.28 31 ARG B C 1
ATOM 1333 O O . ARG B 1 31 ? 24.109 4.473 -11.164 1 42.28 31 ARG B O 1
ATOM 1340 N N . SER B 1 32 ? 24.781 4.367 -9.305 1 44.09 32 SER B N 1
ATOM 1341 C CA . SER B 1 32 ? 24.5 2.936 -9.242 1 44.09 32 SER B CA 1
ATOM 1342 C C . SER B 1 32 ? 23.094 2.615 -9.719 1 44.09 32 SER B C 1
ATOM 1344 O O . SER B 1 32 ? 22.141 3.332 -9.398 1 44.09 32 SER B O 1
ATOM 1346 N N . PRO B 1 33 ? 22.875 2.16 -10.922 1 45.41 33 PRO B N 1
ATOM 1347 C CA . PRO B 1 33 ? 21.5 1.877 -11.344 1 45.41 33 PRO B CA 1
ATOM 1348 C C . PRO B 1 33 ? 20.578 1.522 -10.172 1 45.41 33 PRO B C 1
ATOM 1350 O O . PRO B 1 33 ? 20.984 0.771 -9.273 1 45.41 33 PRO B O 1
ATOM 1353 N N . ALA B 1 34 ? 19.875 2.43 -9.648 1 51.88 34 ALA B N 1
ATOM 1354 C CA . ALA B 1 34 ? 18.828 1.938 -8.758 1 51.88 34 ALA B CA 1
ATOM 1355 C C . ALA B 1 34 ? 18.406 0.515 -9.133 1 51.88 34 ALA B C 1
ATOM 1357 O O . ALA B 1 34 ? 18.109 0.233 -10.297 1 51.88 34 ALA B O 1
ATOM 1358 N N . ASN B 1 35 ? 19.047 -0.528 -8.672 1 59.66 35 ASN B N 1
ATOM 1359 C CA . ASN B 1 35 ? 18.797 -1.93 -8.992 1 59.66 35 ASN B CA 1
ATOM 1360 C C . ASN B 1 35 ? 17.297 -2.227 -9.102 1 59.66 35 ASN B C 1
ATOM 1362 O O . ASN B 1 35 ? 16.562 -2.07 -8.133 1 59.66 35 ASN B O 1
ATOM 1366 N N . CYS B 1 36 ? 16.719 -2.027 -10.32 1 76.88 36 CYS B N 1
ATOM 1367 C CA . CYS B 1 36 ? 15.336 -2.418 -10.586 1 76.88 36 CYS B CA 1
ATOM 1368 C C . CYS B 1 36 ? 15.07 -3.844 -10.117 1 76.88 36 CYS B C 1
ATOM 1370 O O . CYS B 1 36 ? 15.891 -4.734 -10.336 1 76.88 36 CYS B O 1
ATOM 1372 N N . PRO B 1 37 ? 13.992 -3.934 -9.438 1 86.62 37 PRO B N 1
ATOM 1373 C CA . PRO B 1 37 ? 13.688 -5.289 -8.969 1 86.62 37 PRO B CA 1
ATOM 1374 C C . PRO B 1 37 ? 13.469 -6.277 -10.109 1 86.62 37 PRO B C 1
ATOM 1376 O O . PRO B 1 37 ? 13.039 -5.887 -11.195 1 86.62 37 PRO B O 1
ATOM 1379 N N . THR B 1 38 ? 13.938 -7.562 -9.969 1 93.38 38 THR B N 1
ATOM 1380 C CA . THR B 1 38 ? 13.672 -8.641 -10.914 1 93.38 38 THR B CA 1
ATOM 1381 C C . THR B 1 38 ? 12.195 -9.039 -10.883 1 93.38 38 THR B C 1
ATOM 1383 O O . THR B 1 38 ? 11.633 -9.266 -9.805 1 93.38 38 THR B O 1
ATOM 1386 N N . ILE B 1 39 ? 11.617 -9.117 -12.031 1 97.19 39 ILE B N 1
ATOM 1387 C CA . ILE B 1 39 ? 10.227 -9.539 -12.125 1 97.19 39 ILE B CA 1
ATOM 1388 C C . ILE B 1 39 ? 10.141 -10.875 -12.859 1 97.19 39 ILE B C 1
ATOM 1390 O O . ILE B 1 39 ? 10.664 -11.023 -13.961 1 97.19 39 ILE B O 1
ATOM 13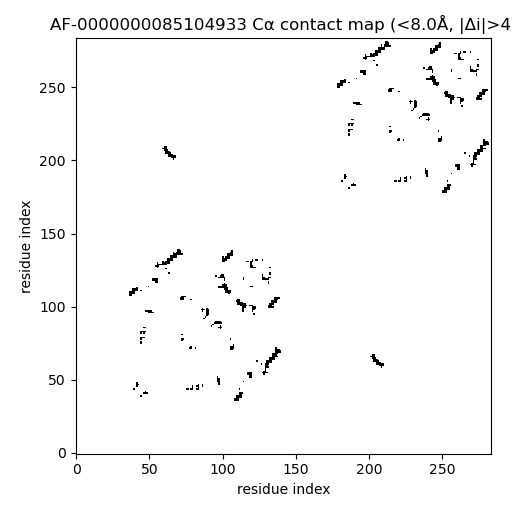94 N N . LYS B 1 40 ? 9.586 -11.852 -12.227 1 98.38 40 LYS B N 1
ATOM 1395 C CA . LYS B 1 40 ? 9.273 -13.125 -12.875 1 98.38 40 LYS B CA 1
ATOM 1396 C C . LYS B 1 40 ? 7.84 -13.133 -13.398 1 98.38 40 LYS B C 1
ATOM 1398 O O . LYS B 1 40 ? 6.895 -12.945 -12.633 1 98.38 40 LYS B O 1
ATOM 1403 N N . LEU B 1 41 ? 7.734 -13.391 -14.695 1 98.19 41 LEU B N 1
ATOM 1404 C CA . LEU B 1 41 ? 6.41 -13.531 -15.289 1 98.19 41 LEU B CA 1
ATOM 1405 C C . LEU B 1 41 ? 5.727 -14.805 -14.812 1 98.19 41 LEU B C 1
ATOM 1407 O O . LEU B 1 41 ? 6.395 -15.758 -14.406 1 98.19 41 LEU B O 1
ATOM 1411 N N . LYS B 1 42 ? 4.402 -14.727 -14.938 1 98.62 42 LYS B N 1
ATOM 1412 C CA . LYS B 1 42 ? 3.619 -15.867 -14.469 1 98.62 42 LYS B CA 1
ATOM 1413 C C . LYS B 1 42 ? 4.086 -17.172 -15.117 1 98.62 42 LYS B C 1
ATOM 1415 O O . LYS B 1 42 ? 4.254 -18.188 -14.445 1 98.62 42 LYS B O 1
ATOM 1420 N N . ARG B 1 43 ? 4.344 -17.125 -16.359 1 98 43 ARG B N 1
ATOM 1421 C CA . ARG B 1 43 ? 4.781 -18.328 -17.062 1 98 43 ARG B CA 1
ATOM 1422 C C . ARG B 1 43 ? 6.133 -18.797 -16.547 1 98 43 ARG B C 1
ATOM 1424 O O . ARG B 1 43 ? 6.43 -20 -16.594 1 98 43 ARG B O 1
ATOM 1431 N N . GLN B 1 44 ? 6.918 -17.906 -16.016 1 98.19 44 GLN B N 1
ATOM 1432 C CA . GLN B 1 44 ? 8.273 -18.25 -15.586 1 98.19 44 GLN B CA 1
ATOM 1433 C C . GLN B 1 44 ? 8.25 -19.016 -14.266 1 98.19 44 GLN B C 1
ATOM 1435 O O . GLN B 1 44 ? 9.195 -19.734 -13.953 1 98.19 44 GLN B O 1
ATOM 1440 N N . TRP B 1 45 ? 7.188 -18.859 -13.531 1 98.25 45 TRP B N 1
ATOM 1441 C CA . TRP B 1 45 ? 7.117 -19.625 -12.297 1 98.25 45 TRP B CA 1
ATOM 1442 C C . TRP B 1 45 ? 6.074 -20.734 -12.406 1 98.25 45 TRP B C 1
ATOM 1444 O O . TRP B 1 45 ? 5.707 -21.344 -11.398 1 98.25 45 TRP B O 1
ATOM 1454 N N . GLY B 1 46 ? 5.609 -20.953 -13.594 1 98.62 46 GLY B N 1
ATOM 1455 C CA . GLY B 1 46 ? 4.758 -22.109 -13.852 1 98.62 46 GLY B CA 1
ATOM 1456 C C . GLY B 1 46 ? 3.301 -21.859 -13.5 1 98.62 46 GLY B C 1
ATOM 1457 O O . GLY B 1 46 ? 2.523 -22.797 -13.359 1 98.62 46 GLY B O 1
ATOM 1458 N N . GLY B 1 47 ? 2.949 -20.609 -13.344 1 98.69 47 GLY B N 1
ATOM 1459 C CA . GLY B 1 47 ? 1.552 -20.297 -13.102 1 98.69 47 GLY B CA 1
ATOM 1460 C C . GLY B 1 47 ? 0.662 -20.562 -14.297 1 98.69 47 GLY B C 1
ATOM 1461 O O . GLY B 1 47 ? 1.099 -20.422 -15.445 1 98.69 47 GLY B O 1
ATOM 1462 N N . LYS B 1 48 ? -0.593 -20.781 -13.961 1 98.12 48 LYS B N 1
ATOM 1463 C CA . LYS B 1 48 ? -1.595 -20.984 -15 1 98.12 48 LYS B CA 1
ATOM 1464 C C . LYS B 1 48 ? -2.189 -19.656 -15.453 1 98.12 48 LYS B C 1
ATOM 1466 O O . LYS B 1 48 ? -2.23 -18.688 -14.688 1 98.12 48 LYS B O 1
ATOM 1471 N N . PRO B 1 49 ? -2.646 -19.719 -16.719 1 97.06 49 PRO B N 1
ATOM 1472 C CA . PRO B 1 49 ? -3.387 -18.531 -17.125 1 97.06 49 PRO B CA 1
ATOM 1473 C C . PRO B 1 49 ? -4.656 -18.312 -16.312 1 97.06 49 PRO B C 1
ATOM 1475 O O . PRO B 1 49 ? -5.25 -19.266 -15.82 1 97.06 49 PRO B O 1
ATOM 1478 N N . SER B 1 50 ? -5.02 -17.016 -16.234 1 98 50 SER B N 1
ATOM 1479 C CA . SER B 1 50 ? -6.27 -16.703 -15.547 1 98 50 SER B CA 1
ATOM 1480 C C . SER B 1 50 ? -7.465 -17.297 -16.281 1 98 50 SER B C 1
ATOM 1482 O O . SER B 1 50 ? -7.508 -17.312 -17.516 1 98 50 SER B O 1
ATOM 1484 N N . SER B 1 51 ? -8.453 -17.719 -15.516 1 97.38 51 SER B N 1
ATOM 1485 C CA . SER B 1 51 ? -9.664 -18.266 -16.125 1 97.38 51 SER B CA 1
ATOM 1486 C C . SER B 1 51 ? -10.602 -17.172 -16.594 1 97.38 51 SER B C 1
ATOM 1488 O O . SER B 1 51 ? -11.562 -17.422 -17.312 1 97.38 51 SER B O 1
ATOM 1490 N N . GLY B 1 52 ? -10.398 -15.961 -16.203 1 96.81 52 GLY B N 1
ATOM 1491 C CA . GLY B 1 52 ? -11.125 -14.758 -16.578 1 96.81 52 GLY B CA 1
ATOM 1492 C C . GLY B 1 52 ? -10.352 -13.477 -16.297 1 96.81 52 GLY B C 1
ATOM 1493 O O . GLY B 1 52 ? -9.672 -13.367 -15.281 1 96.81 52 GLY B O 1
ATOM 1494 N N . LEU B 1 53 ? -10.469 -12.609 -17.312 1 95.94 53 LEU B N 1
ATOM 1495 C CA . LEU B 1 53 ? -9.75 -11.352 -17.156 1 95.94 53 LEU B CA 1
ATOM 1496 C C . LEU B 1 53 ? -10.727 -10.188 -16.984 1 95.94 53 LEU B C 1
ATOM 1498 O O . LEU B 1 53 ? -11.695 -10.07 -17.734 1 95.94 53 LEU B O 1
ATOM 1502 N N . HIS B 1 54 ? -10.57 -9.477 -15.914 1 97.06 54 HIS B N 1
ATOM 1503 C CA . HIS B 1 54 ? -11.281 -8.227 -15.695 1 97.06 54 HIS B CA 1
ATOM 1504 C C . HIS B 1 54 ? -10.312 -7.062 -15.523 1 97.06 54 HIS B C 1
ATOM 1506 O O . HIS B 1 54 ? -9.43 -7.102 -14.664 1 97.06 54 HIS B O 1
ATOM 1512 N N . TYR B 1 55 ? -10.57 -6.062 -16.312 1 97.5 55 TYR B N 1
ATOM 1513 C CA . TYR B 1 55 ? -9.672 -4.91 -16.25 1 97.5 55 TYR B CA 1
ATOM 1514 C C . TYR B 1 55 ? -10.031 -4.004 -15.086 1 97.5 55 TYR B C 1
ATOM 1516 O O . TYR B 1 55 ? -11.203 -3.867 -14.727 1 97.5 55 TYR B O 1
ATOM 1524 N N . GLN B 1 56 ? -9.047 -3.414 -14.516 1 97.44 56 GLN B N 1
ATOM 1525 C CA . GLN B 1 56 ? -9.258 -2.406 -13.477 1 97.44 56 GLN B CA 1
ATOM 1526 C C . GLN B 1 56 ? -9.797 -1.108 -14.078 1 97.44 56 GLN B C 1
ATOM 1528 O O . GLN B 1 56 ? -9.523 -0.794 -15.242 1 97.44 56 GLN B O 1
ATOM 1533 N N . VAL B 1 57 ? -10.492 -0.445 -13.25 1 95.62 57 VAL B N 1
ATOM 1534 C CA . VAL B 1 57 ? -10.984 0.871 -13.633 1 95.62 57 VAL B CA 1
ATOM 1535 C C . VAL B 1 57 ? -9.898 1.918 -13.422 1 95.62 57 VAL B C 1
ATOM 1537 O O . VAL B 1 57 ? -9.242 1.941 -12.375 1 95.62 57 VAL B O 1
ATOM 1540 N N . ARG B 1 58 ? -9.711 2.807 -14.406 1 92.31 58 ARG B N 1
ATOM 1541 C CA . ARG B 1 58 ? -8.68 3.838 -14.32 1 92.31 58 ARG B CA 1
ATOM 1542 C C . ARG B 1 58 ? -9.289 5.195 -14 1 92.31 58 ARG B C 1
ATOM 1544 O O . ARG B 1 58 ? -10.414 5.488 -14.414 1 92.31 58 ARG B O 1
ATOM 1551 N N . PRO B 1 59 ? -8.617 6.051 -13.258 1 89.75 59 PRO B N 1
ATOM 1552 C CA . PRO B 1 59 ? -7.254 5.844 -12.781 1 89.75 59 PRO B CA 1
ATOM 1553 C C . PRO B 1 59 ? -7.184 4.926 -11.562 1 89.75 59 PRO B C 1
ATOM 1555 O O . PRO B 1 59 ? -8.141 4.855 -10.781 1 89.75 59 PRO B O 1
ATOM 1558 N N . ILE B 1 60 ? -6.016 4.215 -11.398 1 92.62 60 ILE B N 1
ATOM 1559 C CA . ILE B 1 60 ? -5.773 3.422 -10.203 1 92.62 60 ILE B CA 1
ATOM 1560 C C . ILE B 1 60 ? -5.578 4.344 -9 1 92.62 60 ILE B C 1
ATOM 1562 O O . ILE B 1 60 ? -4.699 5.211 -9.016 1 92.62 60 ILE B O 1
ATOM 1566 N N . ARG B 1 61 ? -6.316 4.02 -8 1 94.38 61 ARG B N 1
ATOM 1567 C CA . ARG B 1 61 ? -6.371 4.977 -6.902 1 94.38 61 ARG B CA 1
ATOM 1568 C C . ARG B 1 61 ? -5.664 4.43 -5.668 1 94.38 61 ARG B C 1
ATOM 1570 O O . ARG B 1 61 ? -5.324 5.188 -4.754 1 94.38 61 ARG B O 1
ATOM 1577 N N . TYR B 1 62 ? -5.465 3.092 -5.711 1 97.19 62 TYR B N 1
ATOM 1578 C CA . TYR B 1 62 ? -4.93 2.463 -4.508 1 97.19 62 TYR B CA 1
ATOM 1579 C C . TYR B 1 62 ? -3.852 1.445 -4.859 1 97.19 62 TYR B C 1
ATOM 1581 O O . TYR B 1 62 ? -3.947 0.759 -5.883 1 97.19 62 TYR B O 1
ATOM 1589 N N . VAL B 1 63 ? -2.912 1.397 -4.055 1 97.88 63 VAL B N 1
ATOM 1590 C CA . VAL B 1 63 ? -2.045 0.229 -3.955 1 97.88 63 VAL B CA 1
ATOM 1591 C C . VAL B 1 63 ? -2.154 -0.379 -2.559 1 97.88 63 VAL B C 1
ATOM 1593 O O . VAL B 1 63 ? -1.979 0.318 -1.557 1 97.88 63 VAL B O 1
ATOM 1596 N N . VAL B 1 64 ? -2.49 -1.59 -2.521 1 98.56 64 VAL B N 1
ATOM 1597 C CA . VAL B 1 64 ? -2.67 -2.256 -1.235 1 98.5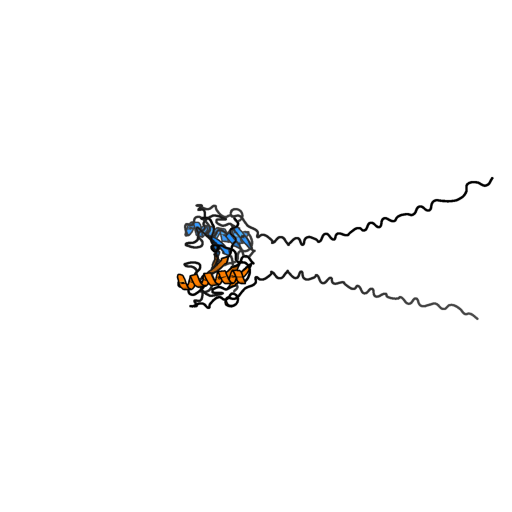6 64 VAL B CA 1
ATOM 1598 C C . VAL B 1 64 ? -1.587 -3.316 -1.047 1 98.56 64 VAL B C 1
ATOM 1600 O O . VAL B 1 64 ? -1.517 -4.285 -1.809 1 98.56 64 VAL B O 1
ATOM 1603 N N . ILE B 1 65 ? -0.79 -3.125 -0.009 1 97.94 65 ILE B N 1
ATOM 1604 C CA . ILE B 1 65 ? 0.259 -4.082 0.331 1 97.94 65 ILE B CA 1
ATOM 1605 C C . ILE B 1 65 ? -0.232 -5.016 1.435 1 97.94 65 ILE B C 1
ATOM 1607 O O . ILE B 1 65 ? -0.601 -4.562 2.521 1 97.94 65 ILE B O 1
ATOM 1611 N N . HIS B 1 66 ? -0.219 -6.285 1.145 1 97.31 66 HIS B N 1
ATOM 1612 C CA . HIS B 1 66 ? -0.671 -7.316 2.068 1 97.31 66 HIS B CA 1
ATOM 1613 C C . HIS B 1 66 ? 0.506 -7.973 2.781 1 97.31 66 HIS B C 1
ATOM 1615 O O . HIS B 1 66 ? 1.435 -8.461 2.135 1 97.31 66 HIS B O 1
ATOM 1621 N N . HIS B 1 67 ? 0.455 -7.879 4.055 1 92.25 67 HIS B N 1
ATOM 1622 C CA . HIS B 1 67 ? 1.386 -8.633 4.887 1 92.25 67 HIS B CA 1
ATOM 1623 C C . HIS B 1 67 ? 0.697 -9.828 5.539 1 92.25 67 HIS B C 1
ATOM 1625 O O . HIS B 1 67 ? 0.87 -10.078 6.734 1 92.25 67 HIS B O 1
ATOM 1631 N N . THR B 1 68 ? -0.094 -10.406 4.824 1 83.44 68 THR B N 1
ATOM 1632 C CA . THR B 1 68 ? -0.919 -11.469 5.383 1 83.44 68 THR B CA 1
ATOM 1633 C C . THR B 1 68 ? -0.327 -12.844 5.059 1 83.44 68 THR B C 1
ATOM 1635 O O . THR B 1 68 ? -0.672 -13.836 5.699 1 83.44 68 THR B O 1
ATOM 1638 N N . VAL B 1 69 ? 0.529 -12.883 4.09 1 81.5 69 VAL B N 1
ATOM 1639 C CA . VAL B 1 69 ? 1.079 -14.172 3.68 1 81.5 69 VAL B CA 1
ATOM 1640 C C . VAL B 1 69 ? 2.328 -14.484 4.5 1 81.5 69 VAL B C 1
ATOM 1642 O O . VAL B 1 69 ? 3.24 -13.664 4.594 1 81.5 69 VAL B O 1
ATOM 1645 N N . THR B 1 70 ? 2.199 -15.594 5.133 1 78.62 70 THR B N 1
ATOM 1646 C CA . THR B 1 70 ? 3.297 -16 6 1 78.62 70 THR B CA 1
ATOM 1647 C C . THR B 1 70 ? 4.121 -17.109 5.348 1 78.62 70 THR B C 1
ATOM 1649 O O . THR B 1 70 ? 3.625 -17.828 4.477 1 78.62 70 THR B O 1
ATOM 1652 N N . GLY B 1 71 ? 5.375 -17.156 5.762 1 83.62 71 GLY B N 1
ATOM 1653 C CA . GLY B 1 71 ? 6.289 -18.172 5.254 1 83.62 71 GLY B CA 1
ATOM 1654 C C . GLY B 1 71 ? 7.512 -17.578 4.574 1 83.62 71 GLY B C 1
ATOM 1655 O O . GLY B 1 71 ? 7.711 -16.359 4.586 1 83.62 71 GLY B O 1
ATOM 1656 N N . GLU B 1 72 ? 8.32 -18.594 4.129 1 87.81 72 GLU B N 1
ATOM 1657 C CA . GLU B 1 72 ? 9.555 -18.172 3.461 1 87.81 72 GLU B CA 1
ATOM 1658 C C . GLU B 1 72 ? 9.516 -18.516 1.974 1 87.81 72 GLU B C 1
ATOM 1660 O O . GLU B 1 72 ? 9.219 -19.641 1.601 1 87.81 72 GLU B O 1
ATOM 1665 N N . CYS B 1 73 ? 9.648 -17.578 1.231 1 92.75 73 CYS B N 1
ATOM 1666 C CA . CYS B 1 73 ? 9.758 -17.703 -0.218 1 92.75 73 CYS B CA 1
ATOM 1667 C C . CYS B 1 73 ? 11.07 -17.094 -0.717 1 92.75 73 CYS B C 1
ATOM 1669 O O . CYS B 1 73 ? 11.195 -15.875 -0.819 1 92.75 73 CYS B O 1
ATOM 1671 N N . SER B 1 74 ? 11.969 -18.016 -0.954 1 93.25 74 SER B N 1
ATOM 1672 C CA . SER B 1 74 ? 13.266 -17.594 -1.492 1 93.25 74 SER B CA 1
ATOM 1673 C C . SER B 1 74 ? 13.766 -18.578 -2.539 1 93.25 74 SER B C 1
ATOM 1675 O O . SER B 1 74 ? 13.773 -19.781 -2.311 1 93.25 74 SER B O 1
ATOM 1677 N N . GLY B 1 75 ? 14.148 -17.984 -3.623 1 95.38 75 GLY B N 1
ATOM 1678 C CA . GLY B 1 75 ? 14.539 -18.828 -4.746 1 95.38 75 GLY B CA 1
ATOM 1679 C C . GLY B 1 75 ? 13.375 -19.203 -5.637 1 95.38 75 GLY B C 1
ATOM 1680 O O . GLY B 1 75 ? 12.266 -19.438 -5.148 1 95.38 75 GLY B O 1
ATOM 1681 N N . LEU B 1 76 ? 13.68 -19.391 -6.887 1 96.5 76 LEU B N 1
ATOM 1682 C CA . LEU B 1 76 ? 12.617 -19.578 -7.875 1 96.5 76 LEU B CA 1
ATOM 1683 C C . LEU B 1 76 ? 11.883 -20.891 -7.645 1 96.5 76 LEU B C 1
ATOM 1685 O O . LEU B 1 76 ? 10.648 -20.938 -7.676 1 96.5 76 LEU B O 1
ATOM 1689 N N . LEU B 1 77 ? 12.578 -21.938 -7.438 1 97.25 77 LEU B N 1
ATOM 1690 C CA . LEU B 1 77 ? 11.953 -23.25 -7.316 1 97.25 77 LEU B CA 1
ATOM 1691 C C . LEU B 1 77 ? 11.008 -23.281 -6.121 1 97.25 77 LEU B C 1
ATOM 1693 O O . LEU B 1 77 ? 9.859 -23.719 -6.25 1 97.25 77 LEU B O 1
ATOM 1697 N N . LYS B 1 78 ? 11.492 -22.812 -5.023 1 96.62 78 LYS B N 1
ATOM 1698 C CA . LYS B 1 78 ? 10.672 -22.812 -3.818 1 96.62 78 LYS B CA 1
ATOM 1699 C C . LYS B 1 78 ? 9.484 -21.859 -3.961 1 96.62 78 LYS B C 1
ATOM 1701 O O . LYS B 1 78 ? 8.352 -22.219 -3.639 1 96.62 78 LYS B O 1
ATOM 1706 N N . CYS B 1 79 ? 9.711 -20.703 -4.438 1 97.31 79 CYS B N 1
ATOM 1707 C CA . CYS B 1 79 ? 8.648 -19.719 -4.594 1 97.31 79 CYS B CA 1
ATOM 1708 C C . CYS B 1 79 ? 7.621 -20.188 -5.625 1 97.31 79 CYS B C 1
ATOM 1710 O O . CYS B 1 79 ? 6.418 -20 -5.441 1 97.31 79 CYS B O 1
ATOM 1712 N N . ALA B 1 80 ? 8.109 -20.812 -6.656 1 97.94 80 ALA B N 1
ATOM 1713 C CA . ALA B 1 80 ? 7.211 -21.312 -7.688 1 97.94 80 ALA B CA 1
ATOM 1714 C C . ALA B 1 80 ? 6.23 -22.328 -7.105 1 97.94 80 ALA B C 1
ATOM 1716 O O . ALA B 1 80 ? 5.031 -22.281 -7.391 1 97.94 80 ALA B O 1
ATOM 1717 N N . GLU B 1 81 ? 6.75 -23.156 -6.336 1 97.75 81 GLU B N 1
ATOM 1718 C CA . GLU B 1 81 ? 5.898 -24.156 -5.707 1 97.75 81 GLU B CA 1
ATOM 1719 C C . GLU B 1 81 ? 4.84 -23.516 -4.824 1 97.75 81 GLU B C 1
ATOM 1721 O O . GLU B 1 81 ? 3.662 -23.875 -4.887 1 97.75 81 GLU B O 1
ATOM 1726 N N . ILE B 1 82 ? 5.262 -22.625 -4.062 1 96.75 82 ILE B N 1
ATOM 1727 C CA . ILE B 1 82 ? 4.367 -21.922 -3.148 1 96.75 82 ILE B CA 1
ATOM 1728 C C . ILE B 1 82 ? 3.285 -21.188 -3.943 1 96.75 82 ILE B C 1
ATOM 1730 O O . ILE B 1 82 ? 2.1 -21.281 -3.615 1 96.75 82 ILE B O 1
ATOM 1734 N N . LEU B 1 83 ? 3.639 -20.516 -4.992 1 98.06 83 LEU B N 1
ATOM 1735 C CA . LEU B 1 83 ? 2.709 -19.719 -5.793 1 98.06 83 LEU B CA 1
ATOM 1736 C C . LEU B 1 83 ? 1.744 -20.625 -6.555 1 98.06 83 LEU B C 1
ATOM 1738 O O . LEU B 1 83 ? 0.56 -20.297 -6.684 1 98.06 83 LEU B O 1
ATOM 1742 N N . GLN B 1 84 ? 2.277 -21.703 -7.066 1 98.56 84 GLN B N 1
ATOM 1743 C CA . GLN B 1 84 ? 1.402 -22.641 -7.773 1 98.56 84 GLN B CA 1
ATOM 1744 C C . GLN B 1 84 ? 0.342 -23.203 -6.836 1 98.56 84 GLN B C 1
ATOM 1746 O O . GLN B 1 84 ? -0.825 -23.328 -7.215 1 98.56 84 GLN B O 1
ATOM 1751 N N . ASN B 1 85 ? 0.802 -23.531 -5.645 1 97.94 85 ASN B N 1
ATOM 1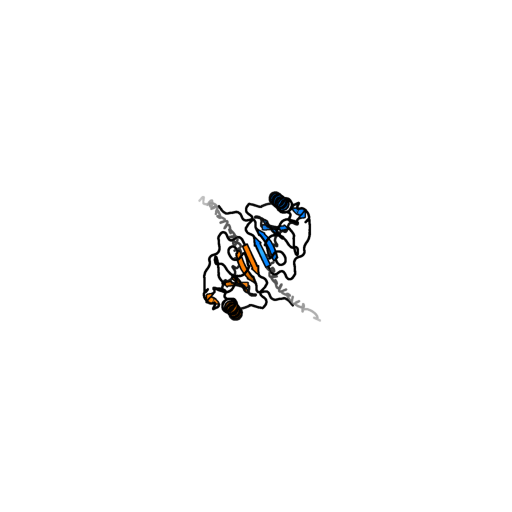752 C CA . ASN B 1 85 ? -0.148 -24.031 -4.656 1 97.94 85 ASN B CA 1
ATOM 1753 C C . ASN B 1 85 ? -1.188 -22.969 -4.293 1 97.94 85 ASN B C 1
ATOM 1755 O O . ASN B 1 85 ? -2.375 -23.281 -4.176 1 97.94 85 ASN B O 1
ATOM 1759 N N . MET B 1 86 ? -0.789 -21.828 -4.129 1 97.56 86 MET B N 1
ATOM 1760 C CA . MET B 1 86 ? -1.696 -20.734 -3.793 1 97.56 86 MET B CA 1
ATOM 1761 C C . MET B 1 86 ? -2.682 -20.484 -4.93 1 97.56 86 MET B C 1
ATOM 1763 O O . MET B 1 86 ? -3.883 -20.328 -4.691 1 97.56 86 MET B O 1
ATOM 1767 N N . GLN B 1 87 ? -2.17 -20.422 -6.066 1 98.56 87 GLN B N 1
ATOM 1768 C CA . GLN B 1 87 ? -3.039 -20.219 -7.219 1 98.56 87 GLN B CA 1
ATOM 1769 C C . GLN B 1 87 ? -4.082 -21.328 -7.324 1 98.56 87 GLN B C 1
ATOM 1771 O O . GLN B 1 87 ? -5.266 -21.047 -7.547 1 98.56 87 GLN B O 1
ATOM 1776 N N . ALA B 1 88 ? -3.635 -22.516 -7.176 1 98.56 88 ALA B N 1
ATOM 1777 C CA . ALA B 1 88 ? -4.551 -23.656 -7.25 1 98.56 88 ALA B CA 1
ATOM 1778 C C . ALA B 1 88 ? -5.648 -23.547 -6.199 1 98.56 88 ALA B C 1
ATOM 1780 O O . ALA B 1 88 ? -6.824 -23.766 -6.496 1 98.56 88 ALA B O 1
ATOM 1781 N N . TYR B 1 89 ? -5.203 -23.219 -5.016 1 98.5 89 TYR B N 1
ATOM 1782 C CA . TYR B 1 89 ? -6.18 -23.062 -3.943 1 98.5 89 TYR B CA 1
ATOM 1783 C C . TYR B 1 89 ? -7.176 -21.953 -4.262 1 98.5 89 TYR B C 1
ATOM 1785 O O . TYR B 1 89 ? -8.383 -22.141 -4.098 1 98.5 89 TYR B O 1
ATOM 1793 N N . HIS B 1 90 ? -6.73 -20.828 -4.738 1 98.44 90 HIS B N 1
ATOM 1794 C CA . HIS B 1 90 ? -7.59 -19.703 -5.082 1 98.44 90 HIS B CA 1
ATOM 1795 C C . HIS B 1 90 ? -8.555 -20.062 -6.211 1 98.44 90 HIS B C 1
ATOM 1797 O O . HIS B 1 90 ? -9.727 -19.688 -6.172 1 98.44 90 HIS B O 1
ATOM 1803 N N . GLN B 1 91 ? -8.133 -20.812 -7.148 1 98.5 91 GLN B N 1
ATOM 1804 C CA . GLN B 1 91 ? -8.961 -21.141 -8.312 1 98.5 91 GLN B CA 1
ATOM 1805 C C . GLN B 1 91 ? -9.891 -22.312 -8.016 1 98.5 91 GLN B C 1
ATOM 1807 O O . GLN B 1 91 ? -11.086 -22.234 -8.297 1 98.5 91 GLN B O 1
ATOM 1812 N N . ASN B 1 92 ? -9.383 -23.297 -7.379 1 98.12 92 ASN B N 1
ATOM 1813 C CA . ASN B 1 92 ? -10.133 -24.547 -7.242 1 98.12 92 ASN B CA 1
ATOM 1814 C C . ASN B 1 92 ? -11.016 -24.531 -5.996 1 98.12 92 ASN B C 1
ATOM 1816 O O . ASN B 1 92 ? -12.109 -25.094 -6 1 98.12 92 ASN B O 1
ATOM 1820 N N . GLU B 1 93 ? -10.555 -23.922 -4.961 1 98.44 93 GLU B N 1
ATOM 1821 C CA . GLU B 1 93 ? -11.297 -23.938 -3.703 1 98.44 93 GLU B CA 1
ATOM 1822 C C . GLU B 1 93 ? -12.133 -22.672 -3.531 1 98.44 93 GLU B C 1
ATOM 1824 O O . GLU B 1 93 ? -13.25 -22.734 -3.014 1 98.44 93 GLU B O 1
ATOM 1829 N N . LEU B 1 94 ? -11.609 -21.641 -4.012 1 98.12 94 LEU B N 1
ATOM 1830 C CA . LEU B 1 94 ? -12.305 -20.375 -3.783 1 98.12 94 LEU B CA 1
ATOM 1831 C C . LEU B 1 94 ? -12.984 -19.891 -5.059 1 98.12 94 LEU B C 1
ATOM 1833 O O . LEU B 1 94 ? -13.672 -18.859 -5.051 1 98.12 94 LEU B O 1
ATOM 1837 N N . ASP B 1 95 ? -12.766 -20.5 -6.133 1 98 95 ASP B N 1
ATOM 1838 C CA . ASP B 1 95 ? -13.398 -20.219 -7.418 1 98 95 ASP B CA 1
ATOM 1839 C C . ASP B 1 95 ? -12.992 -18.828 -7.93 1 98 95 ASP B C 1
ATOM 1841 O O . ASP B 1 95 ? -13.812 -18.109 -8.5 1 98 95 ASP B O 1
ATOM 1845 N N . TYR B 1 96 ? -11.812 -18.438 -7.586 1 98.5 96 TYR B N 1
ATOM 1846 C CA . TYR B 1 96 ? -11.266 -17.219 -8.18 1 98.5 96 TYR B CA 1
ATOM 1847 C C . TYR B 1 96 ? -10.727 -17.484 -9.578 1 98.5 96 TYR B C 1
ATOM 1849 O O . TYR B 1 96 ? -10.461 -18.641 -9.938 1 98.5 96 TYR B O 1
ATOM 1857 N N . ASN B 1 97 ? -10.633 -16.469 -10.336 1 98.38 97 ASN B N 1
ATOM 1858 C CA . ASN B 1 97 ? -10.125 -16.625 -11.695 1 98.38 97 ASN B CA 1
ATOM 1859 C C . ASN B 1 97 ? -8.625 -16.906 -11.703 1 98.38 97 ASN B C 1
ATOM 1861 O O . ASN B 1 97 ? -8.109 -17.5 -12.648 1 98.38 97 ASN B O 1
ATOM 1865 N N . ASP B 1 98 ? -7.934 -16.5 -10.68 1 98.69 98 ASP B N 1
ATOM 1866 C CA . ASP B 1 98 ? -6.477 -16.562 -10.625 1 98.69 98 ASP B CA 1
ATOM 1867 C C . ASP B 1 98 ? -5.98 -16.422 -9.18 1 98.69 98 ASP B C 1
ATOM 1869 O O . ASP B 1 98 ? -6.781 -16.422 -8.242 1 98.69 98 ASP B O 1
ATOM 1873 N N . ILE B 1 99 ? -4.668 -16.375 -8.992 1 98.44 99 ILE B N 1
ATOM 1874 C CA . ILE B 1 99 ? -4.086 -15.961 -7.719 1 98.44 99 ILE B CA 1
ATOM 1875 C C . ILE B 1 99 ? -4.551 -14.555 -7.375 1 98.44 99 ILE B C 1
ATOM 1877 O O . ILE B 1 99 ? -4.668 -13.695 -8.258 1 98.44 99 ILE B O 1
ATOM 1881 N N . SER B 1 100 ? -4.797 -14.273 -6.191 1 97.94 100 SER B N 1
ATOM 1882 C CA . SER B 1 100 ? -5.617 -13.148 -5.766 1 97.94 100 SER B CA 1
ATOM 1883 C C . SER B 1 100 ? -4.879 -11.82 -5.957 1 97.94 100 SER B C 1
ATOM 1885 O O . SER B 1 100 ? -5.508 -10.773 -6.094 1 97.94 100 SER B O 1
ATOM 1887 N N . TYR B 1 101 ? -3.576 -11.875 -6.086 1 98.56 101 TYR B N 1
ATOM 1888 C CA . TYR B 1 101 ? -2.785 -10.648 -6.059 1 98.56 101 TYR B CA 1
ATOM 1889 C C . TYR B 1 101 ? -2.297 -10.281 -7.453 1 98.56 101 TYR B C 1
ATOM 1891 O O . TYR B 1 101 ? -2.131 -11.148 -8.305 1 98.56 101 TYR B O 1
ATOM 1899 N N . ASN B 1 102 ? -2.092 -8.984 -7.645 1 98.75 102 ASN B N 1
ATOM 1900 C CA . ASN B 1 102 ? -1.482 -8.555 -8.898 1 98.75 102 ASN B CA 1
ATOM 1901 C C . ASN B 1 102 ? -0.006 -8.93 -8.961 1 98.75 102 ASN B C 1
ATOM 1903 O O . ASN B 1 102 ? 0.479 -9.383 -10.008 1 98.75 102 ASN B O 1
ATOM 1907 N N . PHE B 1 103 ? 0.611 -8.75 -7.832 1 98.62 103 PHE B N 1
ATOM 1908 C CA . PHE B 1 103 ? 2.02 -9.109 -7.699 1 98.62 103 PHE B CA 1
ATOM 1909 C C . PHE B 1 103 ? 2.307 -9.68 -6.316 1 98.62 103 PHE B C 1
ATOM 1911 O O . PHE B 1 103 ? 1.587 -9.383 -5.355 1 98.62 103 PHE B O 1
ATOM 1918 N N . LEU B 1 104 ? 3.352 -10.484 -6.258 1 98.06 104 LEU B N 1
ATOM 1919 C CA . LEU B 1 104 ? 3.869 -11.023 -5.004 1 98.06 104 LEU B CA 1
ATOM 1920 C C . LEU B 1 104 ? 5.375 -10.812 -4.902 1 98.06 104 LEU B C 1
ATOM 1922 O O . LEU B 1 104 ? 6.094 -10.961 -5.895 1 98.06 104 LEU B O 1
ATOM 1926 N N . ILE B 1 105 ? 5.797 -10.5 -3.711 1 96.75 105 ILE B N 1
ATOM 1927 C CA . ILE B 1 105 ? 7.223 -10.289 -3.518 1 96.75 105 ILE B CA 1
ATOM 1928 C C . ILE B 1 105 ? 7.773 -11.312 -2.531 1 96.75 105 ILE B C 1
ATOM 1930 O O . ILE B 1 105 ? 7.301 -11.406 -1.396 1 96.75 105 ILE B O 1
ATOM 1934 N N . GLY B 1 106 ? 8.773 -12.023 -3.012 1 95.25 106 GLY B N 1
ATOM 1935 C CA . GLY B 1 106 ? 9.414 -13.016 -2.158 1 95.25 106 GLY B CA 1
ATOM 1936 C C . GLY B 1 106 ? 10.391 -12.398 -1.169 1 95.25 106 GLY B C 1
ATOM 1937 O O . GLY B 1 106 ? 10.656 -11.195 -1.214 1 95.25 106 GLY B O 1
ATOM 1938 N N . ASN B 1 107 ? 10.922 -13.359 -0.298 1 92.94 107 ASN B N 1
ATOM 1939 C CA . ASN B 1 107 ? 11.93 -12.938 0.667 1 92.94 107 ASN B CA 1
ATOM 1940 C C . ASN B 1 107 ? 13.234 -12.547 -0.019 1 92.94 107 ASN B C 1
ATOM 1942 O O . ASN B 1 107 ? 14.055 -11.828 0.556 1 92.94 107 ASN B O 1
ATOM 1946 N N . ASP B 1 108 ? 13.375 -12.969 -1.199 1 90.06 108 ASP B N 1
ATOM 1947 C CA . ASP B 1 108 ? 14.57 -12.68 -1.983 1 90.06 108 ASP B CA 1
ATOM 1948 C C . ASP B 1 108 ? 14.438 -11.359 -2.736 1 90.06 108 ASP B C 1
ATOM 1950 O O . ASP B 1 108 ? 15.344 -10.961 -3.473 1 90.06 108 ASP B O 1
ATOM 1954 N N . GLY B 1 109 ? 13.297 -10.711 -2.588 1 93.31 109 GLY B N 1
ATOM 1955 C CA . GLY B 1 109 ? 13.094 -9.422 -3.227 1 93.31 109 GLY B CA 1
ATOM 1956 C C . GLY B 1 109 ? 12.609 -9.531 -4.66 1 93.31 109 GLY B C 1
ATOM 1957 O O . GLY B 1 109 ? 12.367 -8.523 -5.32 1 93.31 109 GLY B O 1
ATOM 1958 N N . VAL B 1 110 ? 12.469 -10.711 -5.188 1 96.31 110 VAL B N 1
ATOM 1959 C CA . VAL B 1 110 ? 11.969 -10.938 -6.543 1 96.31 110 VAL B CA 1
ATOM 1960 C C . VAL B 1 110 ? 10.469 -10.688 -6.59 1 96.31 110 VAL B C 1
ATOM 1962 O O . VAL B 1 110 ? 9.734 -11.102 -5.688 1 96.31 110 VAL B O 1
ATOM 1965 N N . VAL B 1 111 ? 10.047 -10.047 -7.613 1 98.06 111 VAL B N 1
ATOM 1966 C CA . VAL B 1 111 ? 8.625 -9.797 -7.844 1 98.06 111 VAL B CA 1
ATOM 1967 C C . VAL B 1 111 ? 8.055 -10.883 -8.758 1 98.06 111 VAL B C 1
ATOM 1969 O O . VAL B 1 111 ? 8.578 -11.117 -9.852 1 98.06 111 VAL B O 1
ATOM 1972 N N . TYR B 1 112 ? 7.004 -11.461 -8.289 1 98.31 112 TYR B N 1
ATOM 1973 C CA . TYR B 1 112 ? 6.305 -12.469 -9.07 1 98.31 112 TYR B CA 1
ATOM 1974 C C . TYR B 1 112 ? 4.969 -11.938 -9.578 1 98.31 112 TYR B C 1
ATOM 1976 O O . TYR B 1 112 ? 4.172 -11.406 -8.805 1 98.31 112 TYR B O 1
ATOM 1984 N N . GLU B 1 113 ? 4.785 -12.148 -10.867 1 98.69 113 GLU B N 1
ATOM 1985 C CA . GLU B 1 113 ? 3.539 -11.688 -11.469 1 98.69 113 GLU B CA 1
ATOM 1986 C C . GLU B 1 113 ? 2.371 -12.594 -11.086 1 98.69 113 GLU B C 1
ATOM 1988 O O . GLU B 1 113 ? 2.455 -13.812 -11.227 1 98.69 113 GLU B O 1
ATOM 1993 N N . GLY B 1 114 ? 1.333 -11.969 -10.562 1 98.69 114 GLY B N 1
ATOM 1994 C CA . GLY B 1 114 ? 0.062 -12.648 -10.375 1 98.69 114 GLY B CA 1
ATOM 1995 C C . GLY B 1 114 ? -0.912 -12.422 -11.516 1 98.69 114 GLY B C 1
ATOM 1996 O O . GLY B 1 114 ? -0.658 -12.836 -12.648 1 98.69 114 GLY B O 1
ATOM 1997 N N . THR B 1 115 ? -1.994 -11.641 -11.133 1 98.56 115 THR B N 1
ATOM 1998 C CA . THR B 1 115 ? -2.885 -11.266 -12.219 1 98.56 115 THR B CA 1
ATOM 1999 C C . THR B 1 115 ? -2.203 -10.273 -13.156 1 98.56 115 THR B C 1
ATOM 2001 O O . THR B 1 115 ? -2.539 -10.195 -14.344 1 98.56 115 THR B O 1
ATOM 2004 N N . GLY B 1 116 ? -1.334 -9.461 -12.586 1 97.56 116 GLY B N 1
ATOM 2005 C CA . GLY B 1 116 ? -0.535 -8.562 -13.398 1 97.56 116 GLY B CA 1
ATOM 2006 C C . GLY B 1 116 ? -1.078 -7.148 -13.438 1 97.56 116 GLY B C 1
ATOM 2007 O O . GLY B 1 116 ? -2.01 -6.816 -12.695 1 97.56 116 GLY B O 1
ATOM 2008 N N . TRP B 1 117 ? -0.43 -6.289 -14.234 1 96.19 117 TRP B N 1
ATOM 2009 C CA . TRP B 1 117 ? -0.753 -4.871 -14.328 1 96.19 117 TRP B CA 1
ATOM 2010 C C . TRP B 1 117 ? -2.125 -4.664 -14.961 1 96.19 117 TRP B C 1
ATOM 2012 O O . TRP B 1 117 ? -2.457 -5.305 -15.961 1 96.19 117 TRP B O 1
ATOM 2022 N N . GLY B 1 118 ? -2.906 -3.822 -14.406 1 96.31 118 GLY B N 1
ATOM 2023 C CA . GLY B 1 118 ? -4.137 -3.365 -15.031 1 96.31 118 GLY B CA 1
ATOM 2024 C C . GLY B 1 118 ? -5.277 -4.355 -14.898 1 96.31 118 GLY B C 1
ATOM 2025 O O . GLY B 1 118 ? -6.348 -4.16 -15.484 1 96.31 118 GLY B O 1
ATOM 2026 N N . LEU B 1 119 ? -5.051 -5.414 -14.242 1 98.06 119 LEU B N 1
ATOM 2027 C CA . LEU B 1 119 ? -6.078 -6.438 -14.078 1 98.06 119 LEU B CA 1
ATOM 2028 C C . LEU B 1 119 ? -6.574 -6.48 -12.633 1 98.06 119 LEU B C 1
ATOM 2030 O O . LEU B 1 119 ? -5.797 -6.293 -11.695 1 98.06 119 LEU B O 1
ATOM 2034 N N . ARG B 1 120 ? -7.809 -6.691 -12.531 1 98.19 120 ARG B N 1
ATOM 2035 C CA . ARG B 1 120 ? -8.445 -6.801 -11.227 1 98.19 120 ARG B CA 1
ATOM 2036 C C . ARG B 1 120 ? -8.062 -8.109 -10.539 1 98.19 120 ARG B C 1
ATOM 2038 O O . ARG B 1 120 ? -8.18 -9.18 -11.125 1 98.19 120 ARG B O 1
ATOM 2045 N N . GLY B 1 121 ? -7.551 -8.07 -9.32 1 98 121 GLY B N 1
ATOM 2046 C CA . GLY B 1 121 ? -7.336 -9.25 -8.5 1 98 121 GLY B CA 1
ATOM 2047 C C . GLY B 1 121 ? -8.492 -9.531 -7.559 1 98 121 GLY B C 1
ATOM 2048 O O . GLY B 1 121 ? -9.633 -9.133 -7.824 1 98 121 GLY B O 1
ATOM 2049 N N . ALA B 1 122 ? -8.25 -10.266 -6.609 1 98.31 122 ALA B N 1
ATOM 2050 C CA . ALA B 1 122 ? -9.188 -10.578 -5.531 1 98.31 122 ALA B CA 1
ATOM 2051 C C . ALA B 1 122 ? -8.5 -10.508 -4.172 1 98.31 122 ALA B C 1
ATOM 2053 O O . ALA B 1 122 ? -8.5 -11.477 -3.414 1 98.31 122 ALA B O 1
ATOM 2054 N N . HIS B 1 123 ? -8.023 -9.406 -3.91 1 97.94 123 HIS B N 1
ATOM 2055 C CA . HIS B 1 123 ? -7.141 -9.258 -2.76 1 97.94 123 HIS B CA 1
ATOM 2056 C C . HIS B 1 123 ? -7.793 -8.43 -1.662 1 97.94 123 HIS B C 1
ATOM 2058 O O . HIS B 1 123 ? -7.551 -8.656 -0.475 1 97.94 123 HIS B O 1
ATOM 2064 N N . THR B 1 124 ? -8.547 -7.395 -2.053 1 97.94 124 THR B N 1
ATOM 2065 C CA . THR B 1 124 ? -9.141 -6.457 -1.1 1 97.94 124 THR B CA 1
ATOM 2066 C C . THR B 1 124 ? -10.594 -6.172 -1.451 1 97.94 124 THR B C 1
ATOM 2068 O O . THR B 1 124 ? -10.883 -5.344 -2.316 1 97.94 124 THR B O 1
ATOM 2071 N N . TYR B 1 125 ? -11.438 -6.793 -0.706 1 97.12 125 TYR B N 1
ATOM 2072 C CA . TYR B 1 125 ? -12.859 -6.652 -0.998 1 97.12 125 TYR B CA 1
ATOM 2073 C C . TYR B 1 125 ? -13.273 -5.188 -1.026 1 97.12 125 TYR B C 1
ATOM 2075 O O . TYR B 1 125 ? -12.945 -4.426 -0.114 1 97.12 125 TYR B O 1
ATOM 2083 N N . GLY B 1 126 ? -13.953 -4.797 -2.141 1 97 126 GLY B N 1
ATOM 2084 C CA . GLY B 1 126 ? -14.414 -3.428 -2.297 1 97 126 GLY B CA 1
ATOM 2085 C C . GLY B 1 126 ? -13.414 -2.543 -3.021 1 97 126 GLY B C 1
ATOM 2086 O O . GLY B 1 126 ? -13.758 -1.445 -3.467 1 97 126 GLY B O 1
ATOM 2087 N N . TYR B 1 127 ? -12.195 -3.008 -3.236 1 98.12 127 TYR B N 1
ATOM 2088 C CA . TYR B 1 127 ? -11.156 -2.123 -3.756 1 98.12 127 TYR B CA 1
ATOM 2089 C C . TYR B 1 127 ? -10.414 -2.777 -4.914 1 98.12 127 TYR B C 1
ATOM 2091 O O . TYR B 1 127 ? -9.5 -2.182 -5.484 1 98.12 127 TYR B O 1
ATOM 2099 N N . ASN B 1 128 ? -10.852 -3.949 -5.238 1 98.38 128 ASN B N 1
ATOM 2100 C CA . ASN B 1 128 ? -10.148 -4.711 -6.27 1 98.38 128 ASN B CA 1
ATOM 2101 C C . ASN B 1 128 ? -10.25 -4.035 -7.633 1 98.38 128 ASN B C 1
ATOM 2103 O O . ASN B 1 128 ? -9.32 -4.121 -8.438 1 98.38 128 ASN B O 1
ATOM 2107 N N . ALA B 1 129 ? -11.281 -3.354 -7.91 1 98.06 129 ALA B N 1
ATOM 2108 C CA . ALA B 1 129 ? -11.508 -2.748 -9.219 1 98.06 129 ALA B CA 1
ATOM 2109 C C . ALA B 1 129 ? -10.664 -1.486 -9.391 1 98.06 129 ALA B C 1
ATOM 2111 O O . ALA B 1 129 ? -10.398 -1.062 -10.523 1 98.06 129 ALA B O 1
ATOM 2112 N N . ILE B 1 130 ? -10.25 -0.896 -8.281 1 97.38 130 ILE B N 1
ATOM 2113 C CA . ILE B 1 130 ? -9.57 0.393 -8.367 1 97.38 130 ILE B CA 1
ATOM 2114 C C . ILE B 1 130 ? -8.242 0.331 -7.617 1 97.38 130 ILE B C 1
ATOM 2116 O O . ILE B 1 130 ? -7.684 1.365 -7.246 1 97.38 130 ILE B O 1
ATOM 2120 N N . GLY B 1 131 ? -7.82 -0.886 -7.281 1 97.94 131 GLY B N 1
ATOM 2121 C CA . GLY B 1 131 ? -6.594 -1.029 -6.516 1 97.94 131 GLY B CA 1
ATOM 2122 C C . GLY B 1 131 ? -5.715 -2.166 -7 1 97.94 131 GLY B C 1
ATOM 2123 O O . GLY B 1 131 ? -6.219 -3.207 -7.426 1 97.94 131 GLY B O 1
ATOM 2124 N N . THR B 1 132 ? -4.418 -1.912 -6.957 1 98.38 132 THR B N 1
ATOM 2125 C CA . THR B 1 132 ? -3.424 -2.951 -7.207 1 98.38 132 THR B CA 1
ATOM 2126 C C . THR B 1 132 ? -3.006 -3.625 -5.906 1 98.38 132 THR B C 1
ATOM 2128 O O . THR B 1 132 ? -2.613 -2.951 -4.949 1 98.38 132 THR B O 1
ATOM 2131 N N . GLY B 1 133 ? -3.109 -4.887 -5.848 1 98.69 133 GLY B N 1
ATOM 2132 C CA . GLY B 1 133 ? -2.758 -5.641 -4.652 1 98.69 133 GLY B CA 1
ATOM 2133 C C . GLY B 1 133 ? -1.397 -6.305 -4.746 1 98.69 133 GLY B C 1
ATOM 2134 O O . GLY B 1 133 ? -1.114 -7.023 -5.707 1 98.69 133 GLY B O 1
ATOM 2135 N N . ILE B 1 134 ? -0.6 -6.066 -3.76 1 98.5 134 ILE B N 1
ATOM 2136 C CA . ILE B 1 134 ? 0.737 -6.645 -3.674 1 98.5 134 ILE B CA 1
ATOM 2137 C C . ILE B 1 134 ? 0.87 -7.449 -2.383 1 98.5 134 ILE B C 1
ATOM 2139 O O . ILE B 1 134 ? 0.57 -6.945 -1.297 1 98.5 134 ILE B O 1
ATOM 2143 N N . SER B 1 135 ? 1.294 -8.68 -2.496 1 97.88 135 SER B N 1
ATOM 2144 C CA . SER B 1 135 ? 1.53 -9.5 -1.313 1 97.88 135 SER B CA 1
ATOM 2145 C C . SER B 1 135 ? 3.02 -9.617 -1.008 1 97.88 135 SER B C 1
ATOM 2147 O O . SER B 1 135 ? 3.828 -9.852 -1.908 1 97.88 135 SER B O 1
ATOM 2149 N N . LEU B 1 136 ? 3.33 -9.453 0.235 1 95.31 136 LEU B N 1
ATOM 2150 C CA . LEU B 1 136 ? 4.707 -9.609 0.691 1 95.31 136 LEU B CA 1
ATOM 2151 C C . LEU B 1 136 ? 4.859 -10.867 1.537 1 95.31 136 LEU B C 1
ATOM 2153 O O . LEU B 1 136 ? 4.082 -11.094 2.469 1 95.31 136 LEU B O 1
ATOM 2157 N N . TYR B 1 137 ? 5.852 -11.633 1.123 1 90.75 137 TYR B N 1
ATOM 2158 C CA . TYR B 1 137 ? 6.223 -12.742 1.995 1 90.75 137 TYR B CA 1
ATOM 2159 C C . TYR B 1 137 ? 7.168 -12.273 3.096 1 90.75 137 TYR B C 1
ATOM 2161 O O . TYR B 1 137 ? 8.148 -11.578 2.826 1 90.75 137 TYR B O 1
ATOM 2169 N N . ARG B 1 138 ? 6.73 -12.312 4.246 1 76.06 138 ARG B N 1
ATOM 2170 C CA . ARG B 1 138 ? 7.57 -11.914 5.371 1 76.06 138 ARG B CA 1
ATOM 2171 C C . ARG B 1 138 ? 7.859 -13.102 6.289 1 76.06 138 ARG B C 1
ATOM 2173 O O . ARG B 1 138 ? 7.023 -13.992 6.438 1 76.06 138 ARG B O 1
ATOM 2180 N N . GLN B 1 139 ? 9.211 -13.109 6.652 1 63.91 139 GLN B N 1
ATOM 2181 C CA . GLN B 1 139 ? 9.562 -14.094 7.672 1 63.91 139 GLN B CA 1
ATOM 2182 C C . GLN B 1 139 ? 9.094 -13.648 9.055 1 63.91 139 GLN B C 1
ATOM 2184 O O . GLN B 1 139 ? 9.219 -12.469 9.406 1 63.91 139 GLN B O 1
ATOM 2189 N N . LEU B 1 140 ? 8.039 -14.266 9.602 1 53.25 140 LEU B N 1
ATOM 2190 C CA . LEU B 1 140 ? 7.68 -13.969 10.984 1 53.25 140 LEU B CA 1
ATOM 2191 C C . LEU B 1 140 ? 8.906 -14.023 11.891 1 53.25 140 LEU B C 1
ATOM 2193 O O . LEU B 1 140 ? 9.68 -14.984 11.836 1 53.25 140 LEU B O 1
ATOM 2197 N N . CYS B 1 141 ? 9.656 -13.008 11.852 1 42.56 141 CYS B N 1
ATOM 2198 C CA . CYS B 1 141 ? 10.719 -13.148 12.844 1 42.56 141 CYS B CA 1
ATOM 2199 C C . CYS B 1 141 ? 10.164 -13.641 14.172 1 42.56 141 CYS B C 1
ATOM 2201 O O . CYS B 1 141 ? 9.125 -13.164 14.633 1 42.56 141 CYS B O 1
ATOM 2203 N N . GLY B 1 142 ? 10.328 -14.945 14.539 1 35.16 142 GLY B N 1
ATOM 2204 C CA . GLY B 1 142 ? 10.273 -15.414 15.922 1 35.16 142 GLY B CA 1
ATOM 2205 C C . GLY B 1 142 ? 10.633 -14.336 16.922 1 35.16 142 GLY B C 1
ATOM 2206 O O . GLY B 1 142 ? 11.305 -13.359 16.594 1 35.16 142 GLY B O 1
#

Secondary structure (DSSP, 8-state):
-----------------------------------PPPEE-GGGGTPPPPS---BPPSSP-EEEEE---BS---SHHHHHHHHHHHHHIIIIIS--SS-S-SEEE-TTS-EEESS-TTB--SSSTTTGGGEEEEEE-B----/-----------------------------------PPPEE-GGGGTPPPPS---BPPSS--EEEEE---BS---SHHHHHHHHHHHHHIIIIIS--SS-S-SEEE-TTS-EEESS-TTB--SSSTTTGGGEEEEEE-B----

Organism: Drosophila sechellia (NCBI:txid7238)

Foldseek 3Di:
DDDDDDDPPPPPPPPPPPPPPPPVPPPPPPPPPPPPAAEDECVRLPFDDFQDWDFADPPQDAEAEDAPDEDADDDSPRNSVVQNVQQCCCCPVVVGRGRQAQWEAGPNRHIYGTSHPRTFGNDDPPRRRRYHYYYYYDYPPD/DPDDDPPDPPPPPPPPPPPPPPPVPPPPPPPPPPPPAAEDECVRLPFDDFQDWDFADPPQDAEAEDAPDEDADDDSPRNSVVQNVQQCCCCVVVVGRGRQAQWEAGPHRHIYGTSHPRTFGNDDPPRRRRYHYYYYYDHPPD

Radius of gyration: 34.93 Å; Cα contacts (8 Å, |Δi|>4): 492; chains: 2; bounding box: 125×67×62 Å

InterPro domains:
  IPR002502 N-acetylmuramoyl-L-alanine amidase domain [PF01510] (58-136)
  IPR002502 N-acetylmuramoyl-L-alanine amidase domain [cd06583] (59-136)
  IPR006619 Peptidoglycan recognition protein family domain, metazoa/bacteria [SM00701] (37-141)
  IPR015510 Peptidoglycan recognition protein [PTHR11022] (25-136)
  IPR036505 N-acetylmuramoyl-L-alanine amidase/PGRP domain superfamily [G3DSA:3.40.80.10] (26-140)
  IPR036505 N-acetylmuramoyl-L-alanine amidase/PGRP domain superfamily [SSF55846] (36-136)

Nearest PDB structures (foldseek):
  1sxr-assembly1_A  TM=9.401E-01  e=3.805E-18  Drosophila melanogaster
  5xz4-assembly2_B  TM=9.330E-01  e=6.078E-12  Bombus
  4z8i-assembly1_A  TM=9.325E-01  e=3.961E-11  Branchiostoma belcheri tsingtauense
  4zxm-assembly1_A  TM=9.291E-01  e=9.789E-11  Branchiostoma belcheri tsingtauense
  6ckh-assembly1_A  TM=9.230E-01  e=7.259E-10  Manduca sexta

Sequence (284 aa):
MQTVRFGSPWIMAIGLVLLVALVSAGKSRQRSPANCPTIKLKRQWGGKPSSGLHYQVRPIRYVVIHHTVTGECSGLLKCAEILQNMQAYHQNELDYNDISYNFLIGNDGVVYEGTGWGLRGAHTYGYNAIGTGISLYRQLCGMQTVRFGSPWIMAIGLVLLVALVSAGKSRQRSPANCPTIKLKRQWGGKPSSGLHYQVRPIRYVVIHHTVTGECSGLLKCAEILQNMQAYHQNELDYNDISYNFLIGNDGVVYEGTGWGLRGAHTYGYNAIGTGISLYRQLCG

Solvent-accessible surface area (backbone atoms only — not comparable to full-atom values): 16455 Å² total; per-residue (Å²): 129,96,73,80,79,74,88,78,83,83,81,79,79,79,76,78,77,76,76,74,72,76,70,71,70,68,72,66,74,67,66,68,69,76,78,70,72,53,71,42,50,34,70,74,45,65,43,76,79,61,77,57,88,46,70,38,49,81,76,66,34,33,39,38,39,33,54,70,48,75,46,85,28,56,58,67,72,55,32,22,51,53,49,42,52,47,25,47,46,29,31,73,74,66,64,36,47,38,36,36,27,18,29,34,31,34,65,70,58,39,31,35,41,45,57,30,88,67,32,38,37,66,65,43,90,95,38,22,49,36,27,47,29,34,38,37,39,38,70,72,74,126,133,91,73,78,88,78,80,80,84,82,82,80,78,80,77,80,77,77,77,75,75,76,71,72,69,67,71,67,73,68,66,68,70,75,78,71,73,53,72,41,49,35,70,76,45,65,43,75,79,59,76,56,88,45,70,38,49,82,75,69,33,33,39,38,39,33,54,71,49,75,47,86,27,56,57,67,70,55,32,21,52,54,50,40,52,48,25,48,46,29,32,73,73,64,67,37,46,38,36,36,27,17,29,35,31,35,64,68,58,39,32,35,41,45,57,29,87,68,32,37,39,67,63,42,92,96,38,21,50,36,26,49,30,33,37,36,38,37,70,74,74,126

pLDDT: mean 80.86, std 25.05, range [26.44, 98.75]